Protein AF-A0A497APY2-F1 (afdb_monomer_lite)

Structure (mmCIF, N/CA/C/O backbone):
data_AF-A0A497APY2-F1
#
_entry.id   AF-A0A497APY2-F1
#
loop_
_atom_site.group_PDB
_atom_site.id
_atom_site.type_symbol
_atom_site.label_atom_id
_atom_site.label_alt_id
_atom_site.label_comp_id
_atom_site.label_asym_id
_atom_site.label_entity_id
_atom_site.label_seq_id
_atom_site.pdbx_PDB_ins_code
_atom_site.Cartn_x
_atom_site.Cartn_y
_atom_site.Cartn_z
_atom_site.occupancy
_atom_site.B_iso_or_equiv
_atom_site.auth_seq_id
_atom_site.auth_comp_id
_atom_site.auth_asym_id
_atom_site.auth_atom_id
_atom_site.pdbx_PDB_model_num
ATOM 1 N N . MET A 1 1 ? -39.342 23.271 65.146 1.00 52.94 1 MET A N 1
ATOM 2 C CA . MET A 1 1 ? -39.190 23.640 63.723 1.00 52.94 1 MET A CA 1
ATOM 3 C C . MET A 1 1 ? -37.727 23.468 63.370 1.00 52.94 1 MET A C 1
ATOM 5 O O . MET A 1 1 ? -36.897 24.134 63.965 1.00 52.94 1 MET A O 1
ATOM 9 N N . GLY A 1 2 ? -37.422 22.511 62.504 1.00 51.81 2 GLY A N 1
ATOM 10 C CA . GLY A 1 2 ? -36.064 22.123 62.130 1.00 51.81 2 GLY A CA 1
ATOM 11 C C . GLY A 1 2 ? -36.163 20.853 61.303 1.00 51.81 2 GLY A C 1
ATOM 12 O O . GLY A 1 2 ? -35.899 19.768 61.800 1.00 51.81 2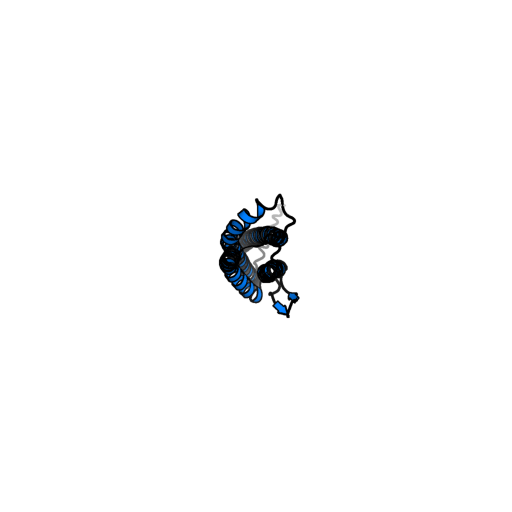 GLY A O 1
ATOM 13 N N . ASN A 1 3 ? -36.726 21.001 60.105 1.00 52.34 3 ASN A N 1
ATOM 14 C CA . ASN A 1 3 ? -36.981 19.919 59.168 1.00 52.34 3 ASN A CA 1
ATOM 15 C C . ASN A 1 3 ? -35.634 19.517 58.549 1.00 52.34 3 ASN A C 1
ATOM 17 O O . ASN A 1 3 ? -35.130 20.220 57.675 1.00 52.34 3 ASN A O 1
ATOM 21 N N . VAL A 1 4 ? -35.018 18.449 59.057 1.00 50.38 4 VAL A N 1
ATOM 22 C CA . VAL A 1 4 ? -33.830 17.843 58.447 1.00 50.38 4 VAL A CA 1
ATOM 23 C C . VAL A 1 4 ? -34.340 16.913 57.355 1.00 50.38 4 VAL A C 1
ATOM 25 O O . VAL A 1 4 ? -34.753 15.789 57.618 1.00 50.38 4 VAL A O 1
ATOM 28 N N . GLY A 1 5 ? -34.405 17.442 56.135 1.00 49.91 5 GLY A N 1
ATOM 29 C CA . GLY A 1 5 ? -34.624 16.645 54.937 1.00 49.91 5 GLY A CA 1
ATOM 30 C C . GLY A 1 5 ? -33.370 15.836 54.642 1.00 49.91 5 GLY A C 1
ATOM 31 O O . GLY A 1 5 ? -32.479 16.314 53.944 1.00 49.91 5 GLY A O 1
ATOM 32 N N . GLU A 1 6 ? -33.294 14.627 55.189 1.00 51.06 6 GLU A N 1
ATOM 33 C CA . GLU A 1 6 ? -32.429 13.583 54.652 1.00 51.06 6 GLU A CA 1
ATOM 34 C C . GLU A 1 6 ? -32.993 13.186 53.285 1.00 51.06 6 GLU A C 1
ATOM 36 O O . GLU A 1 6 ? -34.000 12.488 53.193 1.00 51.06 6 GLU A O 1
ATOM 41 N N . MET A 1 7 ? -32.377 13.684 52.211 1.00 48.44 7 MET A N 1
ATOM 42 C CA . MET A 1 7 ? -32.506 13.054 50.901 1.00 48.44 7 MET A CA 1
ATOM 43 C C . MET A 1 7 ? -31.534 11.873 50.884 1.00 48.44 7 MET A C 1
ATOM 45 O O . MET A 1 7 ? -30.323 12.104 50.947 1.00 48.44 7 MET A O 1
ATOM 49 N N . PRO A 1 8 ? -32.018 10.620 50.838 1.00 49.88 8 PRO A N 1
ATOM 50 C CA . PRO A 1 8 ? -31.146 9.486 50.608 1.00 49.88 8 PRO A CA 1
ATOM 51 C C . PRO A 1 8 ? -30.577 9.652 49.204 1.00 49.88 8 PRO A C 1
ATOM 53 O O . PRO A 1 8 ? -31.327 9.756 48.236 1.00 49.88 8 PRO A O 1
ATOM 56 N N . GLY A 1 9 ? -29.251 9.720 49.109 1.00 48.53 9 GLY A N 1
ATOM 57 C CA . GLY A 1 9 ? -28.567 9.614 47.835 1.00 48.53 9 GLY A CA 1
ATOM 58 C C . GLY A 1 9 ? -28.944 8.282 47.201 1.00 48.53 9 GLY A C 1
ATOM 59 O O . GLY A 1 9 ? -28.546 7.225 47.692 1.00 48.53 9 GLY A O 1
ATOM 60 N N . GLU A 1 10 ? -29.726 8.343 46.128 1.00 44.91 10 GLU A N 1
ATOM 61 C CA . GLU A 1 10 ? -29.851 7.265 45.158 1.00 44.91 10 GLU A CA 1
ATOM 62 C C . GLU A 1 10 ? -28.479 7.103 44.498 1.00 44.91 10 GLU A C 1
ATOM 64 O O . GLU A 1 10 ? -28.188 7.653 43.441 1.00 44.91 10 GLU A O 1
ATOM 69 N N . ILE A 1 11 ? -27.584 6.390 45.181 1.00 54.59 11 ILE A N 1
ATOM 70 C CA . ILE A 1 11 ? -26.457 5.738 44.529 1.00 54.59 11 ILE A CA 1
ATOM 71 C C . ILE A 1 11 ? -27.104 4.617 43.725 1.00 54.59 11 ILE A C 1
ATOM 73 O O . ILE A 1 11 ? -27.438 3.559 44.260 1.00 54.59 11 ILE A O 1
ATOM 77 N N . GLU A 1 12 ? -27.393 4.929 42.467 1.00 55.28 12 GLU A N 1
ATOM 78 C CA . GLU A 1 12 ? -27.936 4.029 41.463 1.00 55.28 12 GLU A CA 1
ATOM 79 C C . GLU A 1 12 ? -26.921 2.898 41.258 1.00 55.28 12 GLU A C 1
ATOM 81 O O . GLU A 1 12 ? -25.928 3.017 40.545 1.00 55.28 12 GLU A O 1
ATOM 86 N N . TRP A 1 13 ? -27.104 1.809 42.003 1.00 64.44 13 TRP A N 1
ATOM 87 C CA . TRP A 1 13 ? -26.294 0.607 41.881 1.00 64.44 13 TRP A CA 1
ATOM 88 C C . TRP A 1 13 ? -26.554 0.022 40.499 1.00 64.44 13 TRP A C 1
ATOM 90 O O . TRP A 1 13 ? -27.620 -0.524 40.220 1.00 64.44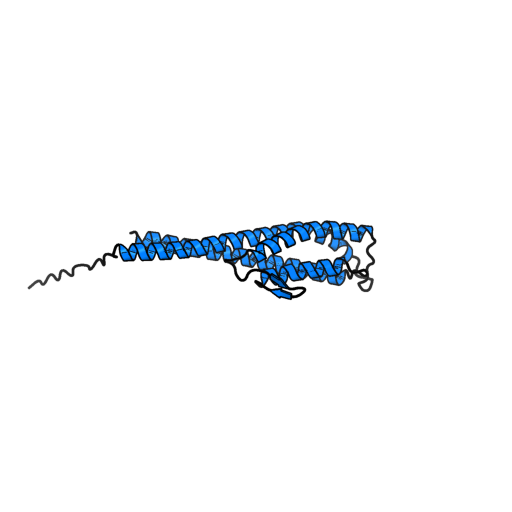 13 TRP A O 1
ATOM 100 N N . MET A 1 14 ? -25.564 0.134 39.623 1.00 64.62 14 MET A N 1
ATOM 101 C CA . MET A 1 14 ? -25.585 -0.550 38.343 1.00 64.62 14 MET A CA 1
ATOM 102 C C . MET A 1 14 ? -25.744 -2.051 38.600 1.00 64.62 14 MET A C 1
ATOM 104 O O . MET A 1 14 ? -24.991 -2.667 39.361 1.00 64.62 14 MET A O 1
ATOM 108 N N . THR A 1 15 ? -26.778 -2.650 38.021 1.00 80.75 15 THR A N 1
ATOM 109 C CA . THR A 1 15 ? -27.050 -4.074 38.208 1.00 80.75 15 THR A CA 1
ATOM 110 C C . THR A 1 15 ? -25.914 -4.904 37.605 1.00 80.75 15 THR A C 1
ATOM 112 O O . THR A 1 15 ? -25.305 -4.528 36.606 1.00 80.75 15 THR A O 1
ATOM 115 N N . ASN A 1 16 ? -25.636 -6.081 38.174 1.00 81.69 16 ASN A N 1
ATOM 116 C CA . ASN A 1 16 ? -24.599 -6.991 37.659 1.00 81.69 16 ASN A CA 1
ATOM 117 C C . ASN A 1 16 ? -24.805 -7.319 36.162 1.00 81.69 16 ASN A C 1
ATOM 119 O O . ASN A 1 16 ? -23.844 -7.504 35.423 1.00 81.69 16 ASN A O 1
ATOM 123 N N . GLU A 1 17 ? -26.057 -7.339 35.693 1.00 84.62 17 GLU A N 1
ATOM 124 C CA . GLU A 1 17 ? -26.366 -7.550 34.276 1.00 84.62 17 GLU A CA 1
ATOM 125 C C . GLU A 1 17 ? -25.988 -6.347 33.398 1.00 84.62 17 GLU A C 1
ATOM 127 O O . GLU A 1 17 ? -25.474 -6.553 32.300 1.00 84.62 17 GLU A O 1
ATOM 132 N N . GLN A 1 18 ? -26.154 -5.112 33.889 1.00 84.19 18 GLN A N 1
ATOM 133 C CA . GLN A 1 18 ? -25.694 -3.898 33.199 1.00 84.19 18 GLN A CA 1
ATOM 134 C C . GLN A 1 18 ? -24.165 -3.871 33.085 1.00 84.19 18 GLN A C 1
ATOM 136 O O . GLN A 1 18 ? -23.657 -3.773 31.972 1.00 84.19 18 GLN A O 1
ATOM 141 N N . MET A 1 19 ? -23.437 -4.118 34.184 1.00 83.50 19 MET A N 1
ATOM 142 C CA . MET A 1 19 ? -21.965 -4.223 34.166 1.00 83.50 19 MET A CA 1
ATOM 143 C C . MET A 1 19 ? -21.467 -5.278 33.168 1.00 83.50 19 MET A C 1
ATOM 145 O O . MET A 1 19 ? -20.513 -5.066 32.422 1.00 83.50 19 MET A O 1
ATOM 149 N N . ARG A 1 20 ? -22.122 -6.445 33.122 1.00 87.19 20 ARG A N 1
ATOM 150 C CA . ARG A 1 20 ? -21.781 -7.500 32.154 1.00 87.19 20 ARG A CA 1
ATOM 151 C C . ARG A 1 20 ? -22.114 -7.112 30.720 1.00 87.19 20 ARG A C 1
ATOM 153 O O . ARG A 1 20 ? -21.480 -7.641 29.808 1.00 87.19 20 ARG A O 1
ATOM 160 N N . GLY A 1 21 ? -23.153 -6.311 30.510 1.00 89.06 21 GLY A N 1
ATOM 161 C CA . GLY A 1 21 ? -23.530 -5.784 29.202 1.00 89.06 21 GLY A CA 1
ATOM 162 C C . GLY A 1 21 ? -22.476 -4.816 28.674 1.00 89.06 21 GLY A C 1
ATOM 163 O O . GLY A 1 21 ? -21.960 -5.024 27.581 1.00 89.06 21 GLY A O 1
ATOM 164 N N . GLU A 1 22 ? -22.086 -3.841 29.489 1.00 87.31 22 GLU A N 1
ATOM 165 C CA . GLU A 1 22 ? -21.057 -2.847 29.158 1.00 87.31 22 GLU A CA 1
ATOM 166 C C . GLU A 1 22 ? -19.693 -3.489 28.911 1.00 87.31 22 GLU A C 1
ATOM 168 O O . GLU A 1 22 ? -19.040 -3.198 27.913 1.00 87.31 22 GLU A O 1
ATOM 173 N N . LEU A 1 23 ? -19.284 -4.449 29.747 1.00 89.88 23 LEU A N 1
ATOM 174 C CA . LEU A 1 23 ? -18.026 -5.163 29.529 1.00 89.88 23 LEU A CA 1
ATOM 175 C C . LEU A 1 23 ? -18.018 -5.921 28.191 1.00 89.88 23 LEU A C 1
ATOM 177 O O . LEU A 1 23 ? -16.992 -5.969 27.515 1.00 89.88 23 LEU A O 1
ATOM 181 N N . ARG A 1 24 ? -19.155 -6.514 27.800 1.00 93.62 24 ARG A N 1
ATOM 182 C CA . ARG A 1 24 ? -19.303 -7.191 26.501 1.00 93.62 24 ARG A CA 1
ATOM 183 C C . ARG A 1 24 ? -19.225 -6.202 25.340 1.00 93.62 24 ARG A C 1
ATOM 185 O O . ARG A 1 24 ? -18.598 -6.521 24.335 1.00 93.62 24 ARG A O 1
ATOM 192 N N . GLU A 1 25 ? -19.840 -5.032 25.484 1.00 93.81 25 GLU A N 1
ATOM 193 C CA . GLU A 1 25 ? -19.776 -3.956 24.492 1.00 93.81 25 GLU A CA 1
ATOM 194 C C . GLU A 1 25 ? -18.333 -3.477 24.301 1.00 93.81 25 GLU A C 1
ATOM 196 O O . GLU A 1 25 ? -17.810 -3.531 23.189 1.00 93.81 25 GLU A O 1
ATOM 201 N N . VAL A 1 26 ? -17.643 -3.124 25.390 1.00 93.31 26 VAL A N 1
ATOM 202 C CA . VAL A 1 26 ? -16.255 -2.655 25.316 1.00 93.31 26 VAL A CA 1
ATOM 203 C C . VAL A 1 26 ? -15.324 -3.737 24.770 1.00 93.31 26 VAL A C 1
ATOM 205 O O . VAL A 1 26 ? -14.440 -3.436 23.972 1.00 93.31 26 VAL A O 1
ATOM 208 N N . ALA A 1 27 ? -15.519 -5.005 25.144 1.00 93.94 27 ALA A N 1
ATOM 209 C CA . ALA A 1 27 ? -14.732 -6.104 24.589 1.00 93.94 27 ALA A CA 1
ATOM 210 C C . ALA A 1 27 ? -14.909 -6.237 23.066 1.00 93.94 27 ALA A C 1
ATOM 212 O O . ALA A 1 27 ? -13.930 -6.470 22.361 1.00 93.94 27 ALA A O 1
ATOM 213 N N . ALA A 1 28 ? -16.130 -6.056 22.554 1.00 95.88 28 ALA A N 1
ATOM 214 C CA . ALA A 1 28 ? -16.394 -6.081 21.118 1.00 95.88 28 ALA A CA 1
ATOM 215 C C . ALA A 1 28 ? -15.766 -4.877 20.394 1.00 95.88 28 ALA A C 1
ATOM 217 O O . ALA A 1 28 ? -15.176 -5.047 19.327 1.00 95.88 28 ALA A O 1
ATOM 218 N N . GLU A 1 29 ? -15.839 -3.675 20.975 1.00 96.19 29 GLU A N 1
ATOM 219 C CA . GLU A 1 29 ? -15.165 -2.488 20.430 1.00 96.19 29 GLU A CA 1
ATOM 220 C C . GLU A 1 29 ? -13.640 -2.673 20.382 1.00 96.19 29 GLU A C 1
ATOM 222 O O . GLU A 1 29 ? -13.004 -2.334 19.382 1.00 96.19 29 GLU A O 1
ATOM 227 N N . LEU A 1 30 ? -13.052 -3.259 21.432 1.00 95.81 30 LEU A N 1
ATOM 228 C CA . LEU A 1 30 ? -11.620 -3.554 21.493 1.00 95.81 30 LEU A CA 1
ATOM 229 C C . LEU A 1 30 ? -11.183 -4.564 20.429 1.00 95.81 30 LEU A C 1
ATOM 231 O O . LEU A 1 30 ? -10.134 -4.362 19.824 1.00 95.81 30 LEU A O 1
ATOM 235 N N . ASP A 1 31 ? -11.963 -5.616 20.182 1.00 96.88 31 ASP A N 1
ATOM 236 C CA . ASP A 1 31 ? -11.653 -6.626 19.160 1.00 96.88 31 ASP A CA 1
ATOM 237 C C . ASP A 1 31 ? -11.608 -6.008 17.752 1.00 96.88 31 ASP A C 1
ATOM 239 O O . ASP A 1 31 ? -10.637 -6.176 17.009 1.00 96.88 31 ASP A O 1
ATOM 243 N N . VAL A 1 32 ? -12.607 -5.182 17.418 1.00 96.81 32 VAL A N 1
ATOM 244 C CA . VAL A 1 32 ? -12.641 -4.442 16.147 1.00 96.81 32 VAL A CA 1
ATOM 245 C C . VAL A 1 32 ? -11.437 -3.509 16.024 1.00 96.81 32 VAL A C 1
ATOM 247 O O . VAL A 1 32 ? -10.782 -3.472 14.979 1.00 96.81 32 VAL A O 1
ATOM 250 N N . LEU A 1 33 ? -11.125 -2.767 17.088 1.00 97.50 33 LEU A N 1
ATOM 251 C CA . LEU A 1 33 ? -10.021 -1.816 17.102 1.00 97.50 33 LEU A CA 1
ATOM 252 C C . LEU A 1 33 ? -8.664 -2.512 16.945 1.00 97.50 33 LEU A C 1
ATOM 254 O O . LEU A 1 33 ? -7.818 -2.045 16.183 1.00 97.50 33 LEU A O 1
ATOM 258 N N . GLN A 1 34 ? -8.466 -3.649 17.612 1.00 97.75 34 GLN A N 1
ATOM 259 C CA . GLN A 1 34 ? -7.263 -4.470 17.478 1.00 97.75 34 GLN A CA 1
ATOM 260 C C . GLN A 1 34 ? -7.092 -4.984 16.047 1.00 97.75 34 GLN A C 1
ATOM 262 O O . GLN A 1 34 ? -5.997 -4.869 15.495 1.00 97.75 34 GLN A O 1
ATOM 267 N N . GLY A 1 35 ? -8.167 -5.478 15.424 1.00 98.00 35 GLY A N 1
ATOM 268 C CA . GLY A 1 35 ? -8.146 -5.898 14.022 1.00 98.00 35 GLY A CA 1
ATOM 269 C C . GLY A 1 35 ? -7.759 -4.758 13.077 1.00 98.00 35 GLY A C 1
ATOM 270 O O . GLY A 1 35 ? -6.891 -4.919 12.220 1.00 98.00 35 GLY A O 1
ATOM 271 N N . GLN A 1 36 ? -8.330 -3.566 13.279 1.00 98.19 36 GLN A N 1
ATOM 272 C CA . GLN A 1 36 ? -7.971 -2.376 12.504 1.00 98.19 36 GLN A CA 1
ATOM 273 C C . GLN A 1 36 ? -6.511 -1.964 12.705 1.00 98.19 36 GLN A C 1
ATOM 275 O O . GLN A 1 36 ? -5.829 -1.653 11.731 1.00 98.19 36 GLN A O 1
ATOM 280 N N . MET A 1 37 ? -6.021 -1.946 13.946 1.00 98.31 37 MET A N 1
ATOM 281 C CA . MET A 1 37 ? -4.632 -1.589 14.247 1.00 98.31 37 MET A CA 1
ATOM 282 C C . MET A 1 37 ? -3.644 -2.562 13.606 1.00 98.31 37 MET A C 1
ATOM 284 O O . MET A 1 37 ? -2.642 -2.118 13.046 1.00 98.31 37 MET A O 1
ATOM 288 N N . ALA A 1 38 ? -3.930 -3.864 13.666 1.00 98.50 38 ALA A N 1
ATOM 289 C CA . ALA A 1 38 ? -3.092 -4.888 13.058 1.00 98.50 38 ALA A CA 1
ATOM 290 C C . ALA A 1 38 ? -2.977 -4.676 11.541 1.00 98.50 38 ALA A C 1
ATOM 292 O O . ALA A 1 38 ? -1.871 -4.518 11.028 1.00 98.50 38 ALA A O 1
ATOM 293 N N . GLU A 1 39 ? -4.107 -4.565 10.842 1.00 98.69 39 GLU A N 1
ATOM 294 C CA . GLU A 1 39 ? -4.115 -4.382 9.388 1.00 98.69 39 GLU A CA 1
ATOM 295 C C . GLU A 1 39 ? -3.521 -3.030 8.953 1.00 98.69 39 GLU A C 1
ATOM 297 O O . GLU A 1 39 ? -2.770 -2.978 7.980 1.00 98.69 39 GLU A O 1
ATOM 302 N N . TRP A 1 40 ? -3.787 -1.923 9.663 1.00 98.62 40 TRP A N 1
ATOM 303 C CA . TRP A 1 40 ? -3.150 -0.635 9.339 1.00 98.62 40 TRP A CA 1
ATOM 304 C C . TRP A 1 40 ? -1.632 -0.667 9.551 1.00 98.62 40 TRP A C 1
ATOM 306 O O . TRP A 1 40 ? -0.897 -0.082 8.754 1.00 98.62 40 TRP A O 1
ATOM 316 N N . SER A 1 41 ? -1.154 -1.346 10.598 1.00 98.69 41 SER A N 1
ATOM 317 C CA . SER A 1 41 ? 0.281 -1.523 10.839 1.00 98.69 41 SER A CA 1
ATOM 318 C C . SER A 1 41 ? 0.933 -2.359 9.742 1.00 98.69 41 SER A C 1
ATOM 320 O O . SER A 1 41 ? 2.043 -2.049 9.308 1.00 98.69 41 SER A O 1
ATOM 322 N N . GLU A 1 42 ? 0.262 -3.416 9.296 1.00 98.62 42 GLU A N 1
ATOM 323 C CA . GLU A 1 42 ? 0.768 -4.301 8.254 1.00 98.62 42 GLU A CA 1
ATOM 324 C C . GLU A 1 42 ? 0.799 -3.595 6.889 1.00 98.62 42 GLU A C 1
ATOM 326 O O . GLU A 1 42 ? 1.821 -3.619 6.203 1.00 98.62 42 GLU A O 1
ATOM 331 N N . LEU A 1 43 ? -0.249 -2.832 6.554 1.00 98.69 43 LEU A N 1
ATOM 332 C CA . LEU A 1 43 ? -0.257 -1.961 5.378 1.00 98.69 43 LEU A CA 1
ATOM 333 C C . LEU A 1 43 ? 0.896 -0.947 5.408 1.00 98.69 43 LEU A C 1
ATOM 335 O O . LEU A 1 43 ? 1.593 -0.780 4.407 1.00 98.69 43 LEU A O 1
ATOM 339 N N . HIS A 1 44 ? 1.113 -0.271 6.544 1.00 98.62 44 HIS A N 1
ATOM 340 C CA . HIS A 1 44 ? 2.236 0.657 6.693 1.00 98.62 44 HIS A CA 1
ATOM 341 C C . HIS A 1 44 ? 3.567 -0.053 6.410 1.00 98.62 44 HIS A C 1
ATOM 343 O O . HIS A 1 44 ? 4.399 0.454 5.656 1.00 98.62 44 HIS A O 1
ATOM 349 N N . HIS A 1 45 ? 3.765 -1.235 6.995 1.00 98.62 45 HIS A N 1
ATOM 350 C CA . HIS A 1 45 ? 4.971 -2.028 6.790 1.00 98.62 45 HIS A CA 1
ATOM 351 C C . HIS A 1 45 ? 5.190 -2.371 5.309 1.00 98.62 45 HIS A C 1
ATOM 353 O O . HIS A 1 45 ? 6.252 -2.050 4.775 1.00 98.62 45 HIS A O 1
ATOM 359 N N . PHE A 1 46 ? 4.186 -2.916 4.616 1.00 98.62 46 PHE A N 1
ATOM 360 C CA . PHE A 1 46 ? 4.304 -3.267 3.197 1.00 98.62 46 PHE A CA 1
ATOM 361 C C . PHE A 1 46 ? 4.574 -2.060 2.293 1.00 98.62 46 PHE A C 1
ATOM 363 O O . PHE A 1 46 ? 5.413 -2.139 1.392 1.00 98.62 46 PHE A O 1
ATOM 370 N N . LEU A 1 47 ? 3.903 -0.928 2.528 1.00 98.50 47 LEU A N 1
ATOM 371 C CA . LEU A 1 47 ? 4.152 0.300 1.767 1.00 98.50 47 LEU A CA 1
ATOM 372 C C . LEU A 1 47 ? 5.576 0.818 1.991 1.00 98.50 47 LEU A C 1
ATOM 374 O O . LEU A 1 47 ? 6.231 1.250 1.042 1.00 98.50 47 LEU A O 1
ATOM 378 N N . HIS A 1 48 ? 6.072 0.749 3.228 1.00 98.44 48 HIS A N 1
ATOM 379 C CA . HIS A 1 48 ? 7.435 1.151 3.547 1.00 98.44 48 HIS A CA 1
ATOM 380 C C . HIS A 1 48 ? 8.469 0.241 2.872 1.00 98.44 48 HIS A C 1
ATOM 382 O O . HIS A 1 48 ? 9.385 0.746 2.226 1.00 98.44 48 HIS A O 1
ATOM 388 N N . GLU A 1 49 ? 8.309 -1.084 2.953 1.00 98.25 49 GLU A N 1
ATOM 389 C CA . GLU A 1 49 ? 9.202 -2.027 2.267 1.00 98.25 49 GLU A CA 1
ATOM 390 C C . GLU A 1 49 ? 9.196 -1.828 0.748 1.00 98.25 49 GLU A C 1
ATOM 392 O O . GLU A 1 49 ? 10.254 -1.853 0.115 1.00 98.25 49 GLU A O 1
ATOM 397 N N . SER A 1 50 ? 8.016 -1.588 0.169 1.00 97.94 50 SER A N 1
ATOM 398 C CA . SER A 1 50 ? 7.860 -1.328 -1.264 1.00 97.94 50 SER A CA 1
ATOM 399 C C . SER A 1 50 ? 8.613 -0.068 -1.682 1.00 97.94 50 SER A C 1
ATOM 401 O O . SER A 1 50 ? 9.345 -0.108 -2.668 1.00 97.94 50 SER A O 1
ATOM 403 N N . LEU A 1 51 ? 8.510 1.019 -0.908 1.00 97.88 51 LEU A N 1
ATOM 404 C CA . LEU A 1 51 ? 9.264 2.252 -1.149 1.00 97.88 51 LEU A CA 1
ATOM 405 C C . LEU A 1 51 ? 10.772 2.049 -1.002 1.00 97.88 51 LEU A C 1
ATOM 407 O O . LEU A 1 51 ? 11.526 2.494 -1.862 1.00 97.88 51 LEU A O 1
ATOM 411 N N . VAL A 1 52 ? 11.226 1.349 0.042 1.00 97.81 52 VAL A N 1
ATOM 412 C CA . VAL A 1 52 ? 12.654 1.044 0.231 1.00 97.81 52 VAL A CA 1
ATOM 413 C C . VAL A 1 52 ? 13.196 0.270 -0.970 1.00 97.81 52 VAL A C 1
ATOM 415 O O . VAL A 1 52 ? 14.220 0.661 -1.531 1.00 97.81 52 VAL A O 1
ATOM 418 N N . ALA A 1 53 ? 12.498 -0.775 -1.417 1.00 96.62 53 ALA A N 1
ATOM 419 C CA . ALA A 1 53 ? 12.879 -1.521 -2.615 1.00 96.62 53 ALA A CA 1
ATOM 420 C C . ALA A 1 53 ? 12.837 -0.643 -3.879 1.00 96.62 53 ALA A C 1
ATOM 422 O O . ALA A 1 53 ? 13.732 -0.723 -4.722 1.00 96.62 53 ALA A O 1
ATOM 423 N N . PHE A 1 54 ? 11.840 0.237 -3.985 1.00 97.69 54 PHE A N 1
ATOM 424 C CA . PHE A 1 54 ? 11.684 1.159 -5.106 1.00 97.69 54 PHE A CA 1
ATOM 425 C C . PHE A 1 54 ? 12.827 2.174 -5.212 1.00 97.69 54 PHE A C 1
ATOM 427 O O . PHE A 1 54 ? 13.212 2.532 -6.322 1.00 97.69 54 PHE A O 1
ATOM 434 N N . THR A 1 55 ? 13.438 2.590 -4.095 1.00 97.19 55 THR A N 1
ATOM 435 C CA . THR A 1 55 ? 14.562 3.545 -4.131 1.00 97.19 55 THR A CA 1
ATOM 436 C C . THR A 1 55 ? 15.740 3.057 -4.978 1.00 97.19 55 THR A C 1
ATOM 438 O O . THR A 1 55 ? 16.391 3.866 -5.635 1.00 97.19 55 THR A O 1
ATOM 441 N N . VAL A 1 56 ? 15.989 1.742 -5.022 1.00 95.38 56 VAL A N 1
ATOM 442 C CA . VAL A 1 56 ? 17.056 1.145 -5.842 1.00 95.38 56 VAL A CA 1
ATOM 443 C C . VAL A 1 56 ? 16.738 1.306 -7.328 1.00 95.38 56 VAL A C 1
ATOM 445 O O . VAL A 1 56 ? 17.573 1.785 -8.096 1.00 95.38 56 VAL A O 1
ATOM 448 N N . PHE A 1 57 ? 15.504 0.979 -7.716 1.00 95.56 57 PHE A N 1
ATOM 449 C CA . PHE A 1 57 ? 15.013 1.169 -9.078 1.00 95.56 57 PHE A CA 1
ATOM 450 C C . PHE A 1 57 ? 15.048 2.648 -9.486 1.00 95.56 57 PHE A C 1
ATOM 452 O O . PHE A 1 57 ? 15.575 2.985 -10.546 1.00 95.56 57 PHE A O 1
ATOM 459 N N . GLN A 1 58 ? 14.556 3.542 -8.626 1.00 95.44 58 GLN A N 1
ATOM 460 C CA . GLN A 1 58 ? 14.537 4.978 -8.891 1.00 95.44 58 GLN A CA 1
ATOM 461 C C . GLN A 1 58 ? 15.952 5.548 -9.042 1.00 95.44 58 GLN A C 1
ATOM 463 O O . GLN A 1 58 ? 16.201 6.314 -9.968 1.00 95.44 58 GLN A O 1
ATOM 468 N N . ALA A 1 59 ? 16.898 5.137 -8.193 1.00 95.12 59 ALA A N 1
ATOM 469 C CA . ALA A 1 59 ? 18.292 5.559 -8.297 1.00 95.12 59 ALA A CA 1
ATOM 470 C C . ALA A 1 59 ? 18.935 5.134 -9.626 1.00 95.12 59 ALA A C 1
ATOM 472 O O . ALA A 1 59 ? 19.747 5.879 -10.172 1.00 95.12 59 ALA A O 1
ATOM 473 N N . ARG A 1 60 ? 18.556 3.969 -10.173 1.00 93.25 60 ARG A N 1
ATOM 474 C CA . ARG A 1 60 ? 18.982 3.556 -11.517 1.00 93.25 60 ARG A CA 1
ATOM 475 C C . ARG A 1 60 ? 18.280 4.341 -12.616 1.00 93.25 60 ARG A C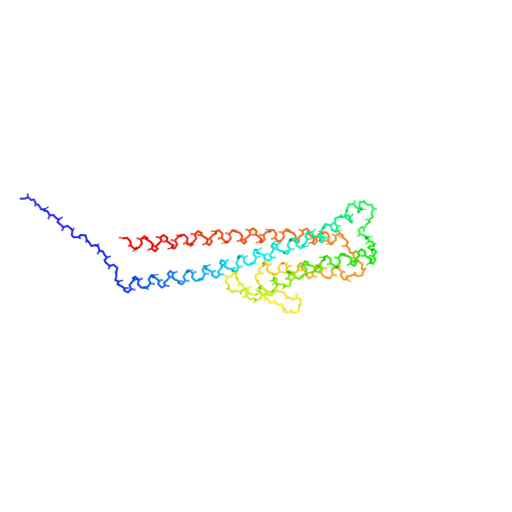 1
ATOM 477 O O . ARG A 1 60 ? 18.878 4.553 -13.664 1.00 93.25 60 ARG A O 1
ATOM 484 N N . LEU A 1 61 ? 17.036 4.751 -12.398 1.00 91.88 61 LEU A N 1
ATOM 485 C CA . LEU A 1 61 ? 16.277 5.512 -13.379 1.00 91.88 61 LEU A CA 1
ATOM 486 C C . LEU A 1 61 ? 16.835 6.941 -13.540 1.00 91.88 61 LEU A C 1
ATOM 488 O O . LEU A 1 61 ? 16.977 7.407 -14.666 1.00 91.88 61 LEU A O 1
ATOM 492 N N . THR A 1 62 ? 17.219 7.609 -12.445 1.00 91.00 62 THR A N 1
ATOM 493 C CA . THR A 1 62 ? 17.634 9.030 -12.411 1.00 91.00 62 THR A CA 1
ATOM 494 C C . THR A 1 62 ? 18.661 9.458 -13.474 1.00 91.00 62 THR A C 1
ATOM 496 O O . THR A 1 62 ? 18.396 10.456 -14.150 1.00 91.00 62 THR A O 1
ATOM 499 N N . PRO A 1 63 ? 19.786 8.746 -13.704 1.00 88.81 63 PRO A N 1
ATOM 500 C CA . PRO A 1 63 ? 20.789 9.155 -14.691 1.00 88.81 63 PRO A CA 1
ATOM 501 C C . PRO A 1 63 ? 20.224 9.321 -16.105 1.00 88.81 63 PRO A C 1
ATOM 503 O O . PRO A 1 63 ? 20.686 10.179 -16.858 1.00 88.81 63 PRO A O 1
ATOM 506 N N . PHE A 1 64 ? 19.193 8.550 -16.461 1.00 85.06 64 PHE A N 1
ATOM 507 C CA . PHE A 1 64 ? 18.566 8.645 -17.776 1.00 85.06 64 PHE A CA 1
ATOM 508 C C . PHE A 1 64 ? 17.706 9.907 -17.942 1.00 85.06 64 PHE A C 1
ATOM 510 O O . PHE A 1 64 ? 17.411 10.299 -19.065 1.00 85.06 64 PHE A O 1
ATOM 517 N N . GLY A 1 65 ? 17.302 10.558 -16.848 1.00 77.12 65 GLY A N 1
ATOM 518 C CA . GLY A 1 65 ? 16.474 11.767 -16.860 1.00 77.12 65 GLY A CA 1
ATOM 519 C C . GLY A 1 65 ? 17.293 13.038 -17.055 1.00 77.12 65 GLY A C 1
ATOM 520 O O . GLY A 1 65 ? 16.873 13.940 -17.776 1.00 77.12 65 GLY A O 1
ATOM 521 N N . GLU A 1 66 ? 18.494 13.084 -16.479 1.00 75.56 66 GLU A N 1
ATOM 522 C CA . GLU A 1 66 ? 19.397 14.243 -16.545 1.00 75.56 66 GLU A CA 1
ATOM 523 C C . GLU A 1 66 ? 19.945 14.493 -17.961 1.00 75.56 66 GLU A C 1
ATOM 525 O O . GLU A 1 66 ? 20.260 15.625 -18.320 1.00 75.56 66 GLU A O 1
ATOM 530 N N . HIS A 1 67 ? 19.997 13.452 -18.797 1.00 64.31 67 HIS A N 1
ATOM 531 C CA . HIS A 1 67 ? 20.513 13.514 -20.168 1.00 64.31 67 HIS A CA 1
ATOM 532 C C . HIS A 1 67 ? 19.429 13.829 -21.222 1.00 64.31 67 HIS A C 1
ATOM 534 O O . HIS A 1 67 ? 19.744 13.994 -22.400 1.00 64.31 67 HIS A O 1
ATOM 540 N N . ASN A 1 68 ? 18.154 13.954 -20.827 1.00 55.78 68 ASN A N 1
ATOM 541 C CA . ASN A 1 68 ? 17.014 14.115 -21.746 1.00 55.78 68 ASN A CA 1
ATOM 542 C C . ASN A 1 68 ? 16.751 15.560 -22.213 1.00 55.78 68 ASN A C 1
ATOM 544 O O . ASN A 1 68 ? 15.755 15.814 -22.888 1.00 55.78 68 ASN A O 1
ATOM 548 N N . GLY A 1 69 ? 17.632 16.515 -21.900 1.00 56.88 69 GLY A N 1
ATOM 549 C CA . GLY A 1 69 ? 17.463 17.918 -22.297 1.00 56.88 69 GLY A CA 1
ATOM 550 C C . GLY A 1 69 ? 17.517 18.185 -23.810 1.00 56.88 69 GLY A C 1
ATOM 551 O O . GLY A 1 69 ? 17.075 19.247 -24.241 1.00 56.88 69 GLY A O 1
ATOM 552 N N . GLU A 1 70 ? 18.029 17.253 -24.627 1.00 58.25 70 GLU A N 1
ATOM 553 C CA . GLU A 1 70 ? 18.363 17.534 -26.038 1.00 58.25 70 GLU A CA 1
ATOM 554 C C . GLU A 1 70 ? 17.673 16.636 -27.085 1.00 58.25 70 GLU A C 1
ATOM 556 O O . GLU A 1 70 ? 17.683 16.965 -28.275 1.00 58.25 70 GLU A O 1
ATOM 561 N N . HIS A 1 71 ? 17.021 15.534 -26.700 1.00 55.72 71 HIS A N 1
ATOM 562 C CA . HIS A 1 71 ? 16.372 14.607 -27.640 1.00 55.72 71 HIS A CA 1
ATOM 563 C C . HIS A 1 71 ? 14.943 14.269 -27.196 1.00 55.72 71 HIS A C 1
ATOM 565 O O . HIS A 1 71 ? 14.706 14.049 -26.018 1.00 55.72 71 HIS A O 1
ATOM 571 N N . ASN A 1 72 ? 13.997 14.241 -28.147 1.00 58.00 72 ASN A N 1
ATOM 572 C CA . ASN A 1 72 ? 12.532 14.112 -27.989 1.00 58.00 72 ASN A CA 1
ATOM 573 C C . ASN A 1 72 ? 12.038 12.827 -27.259 1.00 58.00 72 ASN A C 1
ATOM 575 O O . ASN A 1 72 ? 11.243 12.067 -27.812 1.00 58.00 72 ASN A O 1
ATOM 579 N N . GLY A 1 73 ? 12.491 12.547 -26.036 1.00 57.31 73 GLY A N 1
ATOM 580 C CA . GLY A 1 73 ? 11.937 11.540 -25.120 1.00 57.31 73 GLY A CA 1
ATOM 581 C C . GLY A 1 73 ? 12.124 10.065 -25.502 1.00 57.31 73 GLY A C 1
ATOM 582 O O . GLY A 1 73 ? 11.790 9.192 -24.707 1.00 57.31 73 GLY A O 1
ATOM 583 N N . ARG A 1 74 ? 12.670 9.756 -26.686 1.00 62.97 74 ARG A N 1
ATOM 584 C CA . ARG A 1 74 ? 13.001 8.386 -27.110 1.00 62.97 74 ARG A CA 1
ATOM 585 C C . ARG A 1 74 ? 14.480 8.113 -26.883 1.00 62.97 74 ARG A C 1
ATOM 587 O O . ARG A 1 74 ? 15.299 8.311 -27.778 1.00 62.97 74 ARG A O 1
ATOM 594 N N . TYR A 1 75 ? 14.809 7.680 -25.676 1.00 67.50 75 TYR A N 1
ATOM 595 C CA . TYR A 1 75 ? 16.119 7.121 -25.376 1.00 67.50 75 TYR A CA 1
ATOM 596 C C . TYR A 1 75 ? 16.066 5.616 -25.629 1.00 67.50 75 TYR A C 1
ATOM 598 O O . TYR A 1 75 ? 15.219 4.920 -25.071 1.00 67.50 75 TYR A O 1
ATOM 606 N N . ASN A 1 76 ? 16.960 5.108 -26.469 1.00 73.81 76 ASN A N 1
ATOM 607 C CA . ASN A 1 76 ? 17.109 3.668 -26.626 1.00 73.81 76 ASN A CA 1
ATOM 608 C C . ASN A 1 76 ? 18.059 3.181 -25.536 1.00 73.81 76 ASN A C 1
ATOM 610 O O . ASN A 1 76 ? 19.271 3.292 -25.701 1.00 73.81 76 ASN A O 1
ATOM 614 N N . LEU A 1 77 ? 17.502 2.663 -24.438 1.00 83.12 77 LEU A N 1
ATOM 615 C CA . LEU A 1 77 ? 18.289 1.873 -23.494 1.00 83.12 77 LEU A CA 1
ATOM 616 C C . LEU A 1 77 ? 18.910 0.699 -24.241 1.00 83.12 77 LEU A C 1
ATOM 618 O O . LEU A 1 77 ? 18.225 0.018 -25.018 1.00 83.12 77 LEU A O 1
ATOM 622 N N . ASP A 1 78 ? 20.185 0.428 -23.987 1.00 87.56 78 ASP A N 1
ATOM 623 C CA . ASP A 1 78 ? 20.750 -0.820 -24.466 1.00 87.56 78 ASP A CA 1
ATOM 624 C C . ASP A 1 78 ? 20.111 -2.021 -23.734 1.00 87.56 78 ASP A C 1
ATOM 626 O O . ASP A 1 78 ? 19.430 -1.902 -22.706 1.00 87.56 78 ASP A O 1
ATOM 630 N N . ALA A 1 79 ? 20.282 -3.219 -24.296 1.00 87.88 79 ALA A N 1
ATOM 631 C CA . ALA A 1 79 ? 19.676 -4.423 -23.733 1.00 87.88 79 ALA A CA 1
ATOM 632 C C . ALA A 1 79 ? 20.167 -4.728 -22.302 1.00 87.88 79 ALA A C 1
ATOM 634 O O . ALA A 1 79 ? 19.423 -5.310 -21.512 1.00 87.88 79 ALA A O 1
ATOM 635 N N . GLY A 1 80 ? 21.400 -4.343 -21.964 1.00 90.75 80 GLY A N 1
ATOM 636 C CA . GLY A 1 80 ? 21.983 -4.515 -20.637 1.00 90.75 80 GLY A CA 1
ATOM 637 C C . GLY A 1 80 ? 21.382 -3.550 -19.618 1.00 90.75 80 GLY A C 1
ATOM 638 O O . GLY A 1 80 ? 20.961 -3.983 -18.546 1.00 90.75 80 GLY A O 1
ATOM 639 N N . GLU A 1 81 ? 21.268 -2.269 -19.961 1.00 90.56 81 GLU A N 1
ATOM 640 C CA . GLU A 1 81 ? 20.623 -1.236 -19.144 1.00 90.56 81 GLU A CA 1
ATOM 641 C C . GLU A 1 81 ? 19.173 -1.594 -18.834 1.00 90.56 81 GLU A C 1
ATOM 643 O O . GLU A 1 81 ? 18.762 -1.590 -17.670 1.00 90.56 81 GLU A O 1
ATOM 648 N N . ARG A 1 82 ? 18.419 -2.007 -19.860 1.00 89.62 82 ARG A N 1
ATOM 649 C CA . ARG A 1 82 ? 17.042 -2.479 -19.696 1.00 89.62 82 ARG A CA 1
ATOM 650 C C . ARG A 1 82 ? 16.965 -3.695 -18.774 1.00 89.62 82 ARG A C 1
ATOM 652 O O . ARG A 1 82 ? 16.092 -3.759 -17.910 1.00 89.62 82 ARG A O 1
ATOM 659 N N . GLN A 1 83 ? 17.875 -4.657 -18.927 1.00 91.50 83 GLN A N 1
ATOM 660 C CA . GLN A 1 83 ? 17.903 -5.854 -18.088 1.00 91.50 83 GLN A CA 1
ATOM 661 C C . GLN A 1 83 ? 18.215 -5.529 -16.620 1.00 91.50 83 GLN A C 1
ATOM 663 O O . GLN A 1 83 ? 17.616 -6.132 -15.730 1.00 91.50 83 GLN A O 1
ATOM 668 N N . MET A 1 84 ? 19.115 -4.580 -16.354 1.00 92.31 84 MET A N 1
ATOM 669 C CA . MET A 1 84 ? 19.399 -4.116 -14.992 1.00 92.31 84 MET A CA 1
ATOM 670 C C . MET A 1 84 ? 18.198 -3.391 -14.378 1.00 92.31 84 MET A C 1
ATOM 672 O O . MET A 1 84 ? 17.848 -3.645 -13.230 1.00 92.31 84 MET A O 1
ATOM 676 N N . LEU A 1 85 ? 17.528 -2.532 -15.150 1.00 92.69 85 LEU A N 1
ATOM 677 C CA . LEU A 1 85 ? 16.327 -1.825 -14.704 1.00 92.69 85 LEU A CA 1
ATOM 678 C C . LEU A 1 85 ? 15.195 -2.801 -14.345 1.00 92.69 85 LEU A C 1
ATOM 680 O O . LEU A 1 85 ? 14.566 -2.668 -13.298 1.00 92.69 85 LEU A O 1
ATOM 684 N N . LEU A 1 86 ? 14.998 -3.840 -15.162 1.00 93.50 86 LEU A N 1
ATOM 685 C CA . LEU A 1 86 ? 14.061 -4.929 -14.875 1.00 93.50 86 LEU A CA 1
ATOM 686 C C . LEU A 1 86 ? 14.435 -5.720 -13.614 1.00 93.50 86 LEU A C 1
ATOM 688 O O . LEU A 1 86 ? 13.550 -6.141 -12.873 1.00 93.50 86 LEU A O 1
ATOM 692 N N . GLN A 1 87 ? 15.725 -5.965 -13.368 1.00 93.81 87 GLN A N 1
ATOM 693 C CA . GLN A 1 87 ? 16.176 -6.669 -12.163 1.00 93.81 87 GLN A CA 1
ATOM 694 C C . GLN A 1 87 ? 15.882 -5.870 -10.894 1.00 93.81 87 GLN A C 1
ATOM 696 O O . GLN A 1 87 ? 15.369 -6.443 -9.934 1.00 93.81 87 GLN A O 1
ATOM 701 N N . ASP A 1 88 ? 16.140 -4.565 -10.911 1.00 94.25 88 ASP A N 1
ATOM 702 C CA . ASP A 1 88 ? 15.853 -3.704 -9.765 1.00 94.25 88 ASP A CA 1
ATOM 703 C C . ASP A 1 88 ? 14.340 -3.541 -9.557 1.00 94.25 88 ASP A C 1
ATOM 705 O O . ASP A 1 88 ? 13.868 -3.591 -8.421 1.00 94.25 88 ASP A O 1
ATOM 709 N N . TRP A 1 89 ? 13.555 -3.459 -10.641 1.00 96.44 89 TRP A N 1
ATOM 710 C CA . TRP A 1 89 ? 12.091 -3.454 -10.559 1.00 96.44 89 TRP A CA 1
ATOM 711 C C . TRP A 1 89 ? 11.544 -4.719 -9.893 1.00 96.44 89 TRP A C 1
ATOM 713 O O . TRP A 1 89 ? 10.670 -4.623 -9.039 1.00 96.44 89 TRP A O 1
ATOM 723 N N . ARG A 1 90 ? 12.084 -5.905 -10.214 1.00 96.75 90 ARG A N 1
ATOM 724 C CA . ARG A 1 90 ? 11.624 -7.186 -9.635 1.00 96.75 90 ARG A CA 1
ATOM 725 C C . ARG A 1 90 ? 11.689 -7.221 -8.108 1.00 96.75 90 ARG A C 1
ATOM 727 O O . ARG A 1 90 ? 10.870 -7.893 -7.484 1.00 96.75 90 ARG A O 1
ATOM 734 N N . LEU A 1 91 ? 12.639 -6.510 -7.497 1.00 93.88 91 LEU A N 1
ATOM 735 C CA . LEU A 1 91 ? 12.704 -6.398 -6.038 1.00 93.88 91 LEU A CA 1
ATOM 736 C C . LEU A 1 91 ? 11.477 -5.661 -5.495 1.00 93.88 91 LEU A C 1
ATOM 738 O O . LEU A 1 91 ? 10.841 -6.153 -4.566 1.00 93.88 91 LEU A O 1
ATOM 742 N N . CYS A 1 92 ? 11.120 -4.527 -6.102 1.00 96.88 92 CYS A N 1
ATOM 743 C CA . CYS A 1 92 ? 9.917 -3.772 -5.757 1.00 96.88 92 CYS A CA 1
ATOM 744 C C . CYS A 1 92 ? 8.643 -4.571 -6.071 1.00 96.88 92 CYS A C 1
ATOM 746 O O . CYS A 1 92 ? 7.781 -4.707 -5.206 1.00 96.88 92 CYS A O 1
ATOM 748 N N . GLN A 1 93 ? 8.580 -5.195 -7.251 1.00 97.88 93 GLN A N 1
ATOM 749 C CA . GLN A 1 93 ? 7.471 -6.045 -7.687 1.00 97.88 93 GLN A CA 1
ATOM 750 C C . GLN A 1 93 ? 7.147 -7.126 -6.652 1.00 97.88 93 GLN A C 1
ATOM 752 O O . GLN A 1 93 ? 6.004 -7.237 -6.235 1.00 97.88 93 GLN A O 1
ATOM 757 N N . SER A 1 94 ? 8.154 -7.841 -6.139 1.00 97.94 94 SER A N 1
ATOM 758 C CA . SER A 1 94 ? 7.919 -8.887 -5.133 1.00 97.94 94 SER A CA 1
ATOM 759 C C . SER A 1 94 ? 7.265 -8.377 -3.837 1.00 97.94 94 SER A C 1
ATOM 761 O O . SER A 1 94 ? 6.556 -9.123 -3.165 1.00 97.94 94 SER A O 1
ATOM 763 N N . ARG A 1 95 ? 7.491 -7.105 -3.473 1.00 98.06 95 ARG A N 1
ATOM 764 C CA . ARG A 1 95 ? 6.862 -6.464 -2.305 1.00 98.06 95 ARG A CA 1
ATOM 765 C C . ARG A 1 95 ? 5.445 -6.008 -2.613 1.00 98.06 95 ARG A C 1
ATOM 767 O O . ARG A 1 95 ? 4.573 -6.134 -1.759 1.00 98.06 95 ARG A O 1
ATOM 774 N N . LEU A 1 96 ? 5.215 -5.530 -3.832 1.00 98.31 96 LEU A N 1
ATOM 775 C CA . LEU A 1 96 ? 3.889 -5.162 -4.315 1.00 98.31 96 LEU A CA 1
ATOM 776 C C . LEU A 1 96 ? 2.979 -6.384 -4.486 1.00 98.31 96 LEU A C 1
ATOM 778 O O . LEU A 1 96 ? 1.807 -6.306 -4.135 1.00 98.31 96 LEU A O 1
ATOM 782 N N . ASP A 1 97 ? 3.528 -7.525 -4.899 1.00 98.44 97 ASP A N 1
ATOM 783 C CA . ASP A 1 97 ? 2.805 -8.798 -4.938 1.00 98.44 97 ASP A CA 1
ATOM 784 C C . ASP A 1 97 ? 2.376 -9.229 -3.525 1.00 98.44 97 ASP A C 1
ATOM 786 O O . ASP A 1 97 ? 1.210 -9.540 -3.298 1.00 98.44 97 ASP A O 1
ATOM 790 N N . ALA A 1 98 ? 3.277 -9.146 -2.536 1.00 98.50 98 ALA A N 1
ATOM 791 C CA . ALA A 1 98 ? 2.931 -9.424 -1.139 1.00 98.50 98 ALA A CA 1
ATOM 792 C C . ALA A 1 98 ? 1.879 -8.441 -0.583 1.00 98.50 98 ALA A C 1
ATOM 794 O O . ALA A 1 98 ? 0.984 -8.838 0.164 1.00 98.50 98 ALA A O 1
ATOM 79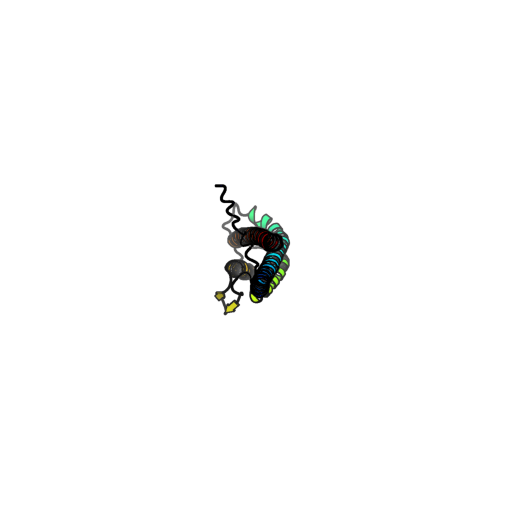5 N N . LEU A 1 99 ? 1.948 -7.163 -0.974 1.00 98.56 99 LEU A N 1
ATOM 796 C CA . LEU A 1 99 ? 0.927 -6.169 -0.644 1.00 98.56 99 LEU A CA 1
ATOM 797 C C . LEU A 1 99 ? -0.428 -6.510 -1.286 1.00 98.56 99 LEU A C 1
ATOM 799 O O . LEU A 1 99 ? -1.463 -6.300 -0.653 1.00 98.56 99 LEU A O 1
ATOM 803 N N . ALA A 1 100 ? -0.439 -7.023 -2.519 1.00 98.38 100 ALA A N 1
ATOM 804 C CA . ALA A 1 100 ? -1.654 -7.471 -3.191 1.00 98.38 100 ALA A CA 1
ATOM 805 C C . ALA A 1 100 ? -2.287 -8.654 -2.445 1.00 98.38 100 ALA A C 1
ATOM 807 O O . ALA A 1 100 ? -3.475 -8.594 -2.133 1.00 98.38 100 ALA A O 1
ATOM 808 N N . ASP A 1 101 ? -1.488 -9.663 -2.079 1.00 98.56 101 ASP A N 1
ATOM 809 C CA . ASP A 1 101 ? -1.934 -10.819 -1.291 1.00 98.56 101 ASP A CA 1
ATOM 810 C C . ASP A 1 101 ? -2.537 -10.382 0.054 1.00 98.56 101 ASP A C 1
ATOM 812 O O . ASP A 1 101 ? -3.623 -10.823 0.442 1.00 98.56 101 ASP A O 1
ATOM 816 N N . PHE A 1 102 ? -1.875 -9.452 0.751 1.00 98.62 102 PHE A N 1
ATOM 817 C CA . PHE A 1 102 ? -2.415 -8.833 1.961 1.00 98.62 102 PHE A CA 1
ATOM 818 C C . PHE A 1 102 ? -3.755 -8.136 1.687 1.00 98.62 102 PHE A C 1
ATOM 820 O O . PHE A 1 102 ? -4.729 -8.345 2.414 1.00 98.62 102 PHE A O 1
ATOM 827 N N . ALA A 1 103 ? -3.841 -7.345 0.616 1.00 98.56 103 ALA A N 1
ATOM 828 C CA . ALA A 1 103 ? -5.046 -6.604 0.264 1.00 98.56 103 ALA A CA 1
ATOM 829 C C . ALA A 1 103 ? -6.246 -7.518 -0.040 1.00 98.56 103 ALA A C 1
ATOM 831 O O . ALA A 1 103 ? -7.387 -7.139 0.242 1.00 98.56 103 ALA A O 1
ATOM 832 N N . GLU A 1 104 ? -6.026 -8.717 -0.585 1.00 98.38 104 GLU A N 1
ATOM 833 C CA . GLU A 1 104 ? -7.079 -9.727 -0.770 1.00 98.38 104 GLU A CA 1
ATOM 834 C C . GLU A 1 104 ? -7.618 -10.259 0.570 1.00 98.38 104 GLU A C 1
ATOM 836 O O . GLU A 1 104 ? -8.801 -10.601 0.678 1.00 98.38 104 GLU A O 1
ATOM 841 N N . GLY A 1 105 ? -6.765 -10.299 1.598 1.00 98.12 105 GLY A N 1
ATOM 842 C CA . GLY A 1 105 ? -7.069 -10.809 2.936 1.00 98.12 105 GLY A CA 1
ATOM 843 C C . GLY A 1 105 ? -7.667 -9.799 3.920 1.00 98.12 105 GLY A C 1
ATOM 844 O O . GLY A 1 105 ? -8.174 -10.224 4.961 1.00 98.12 105 GLY A O 1
ATOM 845 N N . VAL A 1 106 ? -7.637 -8.501 3.603 1.00 98.00 106 VAL A N 1
ATOM 846 C CA . VAL A 1 106 ? -8.124 -7.406 4.464 1.00 98.00 106 VAL A CA 1
ATOM 847 C C . VAL A 1 106 ? -9.606 -7.554 4.822 1.00 98.00 106 VAL A C 1
ATOM 849 O O . VAL A 1 106 ? -10.455 -7.828 3.967 1.00 98.00 106 VAL A O 1
ATOM 852 N N . LYS A 1 107 ? -9.927 -7.322 6.099 1.00 98.00 107 LYS A N 1
ATOM 853 C CA . LYS A 1 107 ? -11.280 -7.418 6.672 1.00 98.00 107 LYS A CA 1
ATOM 854 C C . LYS A 1 107 ? -11.684 -6.188 7.479 1.00 98.00 107 LYS A C 1
ATOM 856 O O . LYS A 1 107 ? -12.872 -5.876 7.541 1.00 98.00 107 LYS A O 1
ATOM 861 N N . CYS A 1 108 ? -10.735 -5.515 8.120 1.00 97.75 108 CYS A N 1
ATOM 862 C CA . CYS A 1 108 ? -10.991 -4.478 9.117 1.00 97.75 108 CYS A CA 1
ATOM 863 C C . CYS A 1 108 ? -10.769 -3.055 8.585 1.00 97.75 108 CYS A C 1
ATOM 865 O O . CYS A 1 108 ? -11.423 -2.125 9.064 1.00 97.75 108 CYS A O 1
ATOM 867 N N . ILE A 1 109 ? -9.890 -2.864 7.595 1.00 97.56 109 ILE A N 1
ATOM 868 C CA . ILE A 1 109 ? -9.541 -1.535 7.054 1.00 97.56 109 ILE A CA 1
ATOM 869 C C . ILE A 1 109 ? -10.201 -1.207 5.710 1.00 97.56 109 ILE A C 1
ATOM 871 O O . ILE A 1 109 ? -9.854 -0.207 5.078 1.00 97.56 109 ILE A O 1
ATOM 875 N N . GLY A 1 110 ? -11.182 -2.014 5.296 1.00 96.06 110 GLY A N 1
ATOM 876 C CA . GLY A 1 110 ? -12.068 -1.716 4.177 1.00 96.06 110 GLY A CA 1
ATOM 877 C C . GLY A 1 110 ? -12.432 -2.930 3.326 1.00 96.06 110 GLY A C 1
ATOM 878 O O . GLY A 1 110 ? -12.459 -4.063 3.800 1.00 96.06 110 GLY A O 1
ATOM 879 N N . ARG A 1 111 ? -12.767 -2.687 2.058 1.00 98.00 111 ARG A N 1
ATOM 880 C CA . ARG A 1 111 ? -13.102 -3.725 1.082 1.00 98.00 111 ARG A CA 1
ATOM 881 C C . ARG A 1 111 ? -11.854 -4.457 0.582 1.00 98.00 111 ARG A C 1
ATOM 883 O O . ARG A 1 111 ? -10.966 -3.833 0.000 1.00 98.00 111 ARG A O 1
ATOM 890 N N . SER A 1 112 ? -11.866 -5.785 0.692 1.00 98.00 112 SER A N 1
ATOM 891 C CA . SER A 1 112 ? -10.813 -6.639 0.142 1.00 98.00 112 SER A CA 1
ATOM 892 C C . SER A 1 112 ? -10.588 -6.414 -1.353 1.00 98.00 112 SER A C 1
ATOM 894 O O . SER A 1 112 ? -11.529 -6.185 -2.132 1.00 98.00 112 SER A O 1
ATOM 896 N N . PHE A 1 113 ? -9.317 -6.475 -1.738 1.00 98.44 113 PHE A N 1
ATOM 897 C CA . PHE A 1 113 ? -8.882 -6.375 -3.117 1.00 98.44 113 PHE A CA 1
ATOM 898 C C . PHE A 1 113 ? -9.314 -7.604 -3.914 1.00 98.44 113 PHE A C 1
ATOM 900 O O . PHE A 1 113 ? -9.313 -8.725 -3.413 1.00 98.44 113 PHE A O 1
ATOM 907 N N . ARG A 1 114 ? -9.724 -7.375 -5.163 1.00 98.06 114 ARG A N 1
ATOM 908 C CA . ARG A 1 114 ? -10.032 -8.415 -6.143 1.00 98.06 114 ARG A CA 1
ATOM 909 C C . ARG A 1 114 ? -9.692 -7.934 -7.543 1.00 98.06 114 ARG A C 1
ATOM 911 O O . ARG A 1 114 ? -9.988 -6.793 -7.912 1.00 98.06 114 ARG A O 1
ATOM 918 N N . ARG A 1 115 ? -9.175 -8.852 -8.356 1.00 97.06 115 ARG A N 1
ATOM 919 C CA . ARG A 1 115 ? -8.878 -8.628 -9.770 1.00 97.06 115 ARG A CA 1
ATOM 920 C C . ARG A 1 115 ? -9.771 -9.485 -10.662 1.00 97.06 115 ARG A C 1
ATOM 922 O O . ARG A 1 115 ? -9.805 -10.703 -10.538 1.00 97.06 115 ARG A O 1
ATOM 929 N N . GLU A 1 116 ? -10.443 -8.847 -11.617 1.00 96.56 116 GLU A N 1
ATOM 930 C CA . GLU A 1 116 ? -11.221 -9.520 -12.665 1.00 96.56 116 GLU A CA 1
ATOM 931 C C . GLU A 1 116 ? -10.698 -9.079 -14.038 1.00 96.56 116 GLU A C 1
ATOM 933 O O . GLU A 1 116 ? -11.102 -8.057 -14.607 1.00 96.56 116 GLU A O 1
ATOM 938 N N . GLY A 1 117 ? -9.732 -9.828 -14.571 1.00 93.06 117 GLY A N 1
ATOM 939 C CA . GLY A 1 117 ? -9.018 -9.443 -15.788 1.00 93.06 117 GLY A CA 1
ATOM 940 C C . GLY A 1 117 ? -8.219 -8.149 -15.591 1.00 93.06 117 GLY A C 1
ATOM 941 O O . GLY A 1 117 ? -7.255 -8.122 -14.825 1.00 93.06 117 GLY A O 1
ATOM 942 N N . ARG A 1 118 ? -8.611 -7.078 -16.299 1.00 91.19 118 ARG A N 1
ATOM 943 C CA . ARG A 1 118 ? -8.016 -5.728 -16.175 1.00 91.19 118 ARG A CA 1
ATOM 944 C C . ARG A 1 118 ? -8.746 -4.820 -15.183 1.00 91.19 118 ARG A C 1
ATOM 946 O O . ARG A 1 118 ? -8.299 -3.704 -14.948 1.00 91.19 118 ARG A O 1
ATOM 953 N N . LYS A 1 119 ? -9.884 -5.254 -14.638 1.00 96.94 119 LYS A N 1
ATOM 954 C CA . LYS A 1 119 ? -10.631 -4.465 -13.656 1.00 96.94 119 LYS A CA 1
ATOM 955 C C . LYS A 1 119 ? -10.124 -4.777 -12.256 1.00 96.94 119 LYS A C 1
ATOM 957 O O . LYS A 1 119 ? -10.010 -5.945 -11.884 1.00 96.94 119 LYS A O 1
ATOM 962 N N . LEU A 1 120 ? -9.852 -3.717 -11.507 1.00 98.31 120 LEU A N 1
ATOM 963 C CA . LEU A 1 120 ? -9.424 -3.765 -10.117 1.00 98.31 120 LEU A CA 1
ATOM 964 C C . LEU A 1 120 ? -10.566 -3.278 -9.224 1.00 98.31 120 LEU A C 1
ATOM 966 O O . LEU A 1 120 ? -11.197 -2.260 -9.516 1.00 98.31 120 LEU A O 1
ATOM 970 N N . TYR A 1 121 ? -10.822 -4.000 -8.140 1.00 98.31 121 TYR A N 1
ATOM 971 C CA . TYR A 1 121 ? -11.807 -3.639 -7.126 1.00 98.31 121 TYR A CA 1
ATOM 972 C C . TYR A 1 121 ? -11.183 -3.769 -5.741 1.00 98.31 121 TYR A C 1
ATOM 974 O O . TYR A 1 121 ? -10.321 -4.614 -5.531 1.00 98.31 121 TYR A O 1
ATOM 982 N N . GLY A 1 122 ? -11.662 -2.980 -4.786 1.00 98.00 122 GLY A N 1
ATOM 983 C CA . GLY A 1 122 ? -11.198 -3.020 -3.403 1.00 98.00 122 GLY A CA 1
ATOM 984 C C . GLY A 1 122 ? -11.149 -1.624 -2.815 1.00 98.00 122 GLY A C 1
ATOM 985 O O . GLY A 1 122 ? -11.748 -0.693 -3.364 1.00 98.00 122 GLY A O 1
ATOM 986 N N . GLU A 1 123 ? -10.432 -1.487 -1.708 1.00 98.31 123 GLU A N 1
ATOM 987 C CA . GLU A 1 123 ? -10.086 -0.177 -1.183 1.00 98.31 123 GLU A CA 1
ATOM 988 C C . GLU A 1 123 ? -9.237 0.632 -2.153 1.00 98.31 123 GLU A C 1
ATOM 990 O O . GLU A 1 123 ? -8.432 0.108 -2.927 1.00 98.31 123 GLU A O 1
ATOM 995 N N . ARG A 1 124 ? -9.396 1.952 -2.062 1.00 98.44 124 ARG A N 1
ATOM 996 C CA . ARG A 1 124 ? -8.731 2.898 -2.957 1.00 98.44 124 ARG A CA 1
ATOM 997 C C . ARG A 1 124 ? -7.207 2.750 -2.928 1.00 98.44 124 ARG A C 1
ATOM 999 O O . ARG A 1 124 ? -6.580 2.809 -3.978 1.00 98.44 124 ARG A O 1
ATOM 1006 N N . TRP A 1 125 ? -6.631 2.529 -1.744 1.00 98.38 125 TRP A N 1
ATOM 1007 C CA . TRP A 1 125 ? -5.185 2.357 -1.595 1.00 98.38 125 TRP A CA 1
ATOM 1008 C C . TRP A 1 125 ? -4.664 1.131 -2.346 1.00 98.38 125 TRP A C 1
ATOM 1010 O O . TRP A 1 125 ? -3.641 1.229 -3.016 1.00 98.38 125 TRP A O 1
ATOM 1020 N N . ALA A 1 126 ? -5.394 0.016 -2.298 1.00 98.50 126 ALA A N 1
ATOM 1021 C CA . ALA A 1 126 ? -5.001 -1.214 -2.970 1.00 98.50 126 ALA A CA 1
ATOM 1022 C C . ALA A 1 126 ? -5.122 -1.047 -4.485 1.00 98.50 126 ALA A C 1
ATOM 1024 O O . ALA A 1 126 ? -4.188 -1.331 -5.227 1.00 98.50 126 ALA A O 1
ATOM 1025 N N . VAL A 1 127 ? -6.259 -0.516 -4.946 1.00 98.62 127 VAL A N 1
ATOM 1026 C CA . VAL A 1 127 ? -6.521 -0.326 -6.377 1.00 98.62 127 VAL A CA 1
ATOM 1027 C C . VAL A 1 127 ? -5.487 0.593 -7.021 1.00 98.62 127 VAL A C 1
ATOM 1029 O O . VAL A 1 127 ? -4.978 0.256 -8.084 1.00 98.62 127 VAL A O 1
ATOM 1032 N N . GLU A 1 128 ? -5.168 1.733 -6.407 1.00 98.69 128 GLU A N 1
ATOM 1033 C CA . GLU A 1 128 ? -4.236 2.695 -7.004 1.00 98.69 128 GLU A CA 1
ATOM 1034 C C . GLU A 1 128 ? -2.791 2.181 -7.022 1.00 98.69 128 GLU A C 1
ATOM 1036 O O . GLU A 1 128 ? -2.130 2.277 -8.054 1.00 98.69 128 GLU A O 1
ATOM 1041 N N . VAL A 1 129 ? -2.310 1.581 -5.926 1.00 98.50 129 VAL A N 1
ATOM 1042 C CA . VAL A 1 129 ? -0.935 1.054 -5.862 1.00 98.50 129 VAL A CA 1
ATOM 1043 C C . VAL A 1 129 ? -0.744 -0.106 -6.845 1.00 98.50 129 VAL A C 1
ATOM 1045 O O . VAL A 1 129 ? 0.220 -0.111 -7.610 1.00 98.50 129 VAL A O 1
ATOM 1048 N N . ILE A 1 130 ? -1.686 -1.053 -6.892 1.00 98.38 130 ILE A N 1
ATOM 1049 C CA . ILE A 1 130 ? -1.600 -2.196 -7.811 1.00 98.38 130 ILE A CA 1
ATOM 1050 C C . ILE A 1 130 ? -1.826 -1.769 -9.268 1.00 98.38 130 ILE A C 1
ATOM 1052 O O . ILE A 1 130 ? -1.210 -2.323 -10.174 1.00 98.38 130 ILE A O 1
ATOM 1056 N N . ALA A 1 131 ? -2.649 -0.749 -9.537 1.00 98.38 131 ALA A N 1
ATOM 1057 C CA . ALA A 1 131 ? -2.753 -0.192 -10.887 1.00 98.38 131 ALA A CA 1
ATOM 1058 C C . ALA A 1 131 ? -1.403 0.353 -11.377 1.00 98.38 131 ALA A C 1
ATOM 1060 O O . ALA A 1 131 ? -1.019 0.082 -12.513 1.00 98.38 131 ALA A O 1
ATOM 1061 N N . LEU A 1 132 ? -0.672 1.076 -10.524 1.00 98.38 132 LEU A N 1
ATOM 1062 C CA . LEU A 1 132 ? 0.653 1.599 -10.864 1.00 98.38 132 LEU A CA 1
ATOM 1063 C C . LEU A 1 132 ? 1.671 0.482 -11.090 1.00 98.38 132 LEU A C 1
ATOM 1065 O O . LEU A 1 132 ? 2.442 0.569 -12.042 1.00 98.38 132 LEU A O 1
ATOM 1069 N N . GLN A 1 133 ? 1.630 -0.590 -10.294 1.00 97.75 133 GLN A N 1
ATOM 1070 C CA . GLN A 1 133 ? 2.440 -1.784 -10.547 1.00 97.75 133 GLN A CA 1
ATOM 1071 C C . GLN A 1 133 ? 2.222 -2.317 -11.971 1.00 97.75 133 GLN A C 1
ATOM 1073 O O . GLN A 1 133 ? 3.185 -2.527 -12.705 1.00 97.75 133 GLN A O 1
ATOM 1078 N N . LEU A 1 134 ? 0.963 -2.496 -12.380 1.00 96.88 134 LEU A N 1
ATOM 1079 C CA . LEU A 1 134 ? 0.634 -3.009 -13.713 1.00 96.88 134 LEU A CA 1
ATOM 1080 C C . LEU A 1 134 ? 1.092 -2.058 -14.825 1.00 96.88 134 LEU A C 1
ATOM 1082 O O . LEU A 1 134 ? 1.590 -2.512 -15.849 1.00 96.88 134 LEU A O 1
ATOM 1086 N N . LEU A 1 135 ? 0.968 -0.744 -14.616 1.00 96.69 135 LEU A N 1
ATOM 1087 C CA . LEU A 1 135 ? 1.454 0.254 -15.571 1.00 96.69 135 LEU A CA 1
ATOM 1088 C C . LEU A 1 135 ? 2.980 0.213 -15.720 1.00 96.69 135 LEU A C 1
ATOM 1090 O O . LEU A 1 135 ? 3.483 0.345 -16.833 1.00 96.69 135 LEU A O 1
ATOM 1094 N N . PHE A 1 136 ? 3.717 -0.009 -14.629 1.00 95.88 136 PHE A N 1
ATOM 1095 C CA . PHE A 1 136 ? 5.161 -0.229 -14.684 1.00 95.88 136 PHE A CA 1
ATOM 1096 C C . PHE A 1 136 ? 5.526 -1.493 -15.455 1.00 95.88 136 PHE A C 1
ATOM 1098 O O . PHE A 1 136 ? 6.433 -1.466 -16.283 1.00 95.88 136 PHE A O 1
ATOM 1105 N N . GLU A 1 137 ? 4.835 -2.599 -15.189 1.00 94.69 137 GLU A N 1
ATOM 1106 C CA . GLU A 1 137 ? 5.069 -3.870 -15.876 1.00 94.69 137 GLU A CA 1
ATOM 1107 C C . GLU A 1 137 ? 4.811 -3.752 -17.383 1.00 94.69 137 GLU A C 1
ATOM 1109 O O . GLU A 1 137 ? 5.643 -4.185 -18.187 1.00 94.69 137 GLU A O 1
ATOM 1114 N N . ASP A 1 138 ? 3.709 -3.109 -17.771 1.00 93.81 138 ASP A N 1
ATOM 1115 C CA . ASP A 1 138 ? 3.394 -2.829 -19.171 1.00 93.81 138 ASP A CA 1
ATOM 1116 C C . ASP A 1 138 ? 4.495 -1.948 -19.794 1.00 93.81 138 ASP A C 1
ATOM 1118 O O . ASP A 1 138 ? 5.126 -2.351 -20.773 1.00 93.81 138 ASP A O 1
ATOM 1122 N N . ALA A 1 139 ? 4.838 -0.812 -19.171 1.00 92.88 139 ALA A N 1
ATOM 1123 C CA . ALA A 1 139 ? 5.863 0.102 -19.682 1.00 92.88 139 ALA A CA 1
A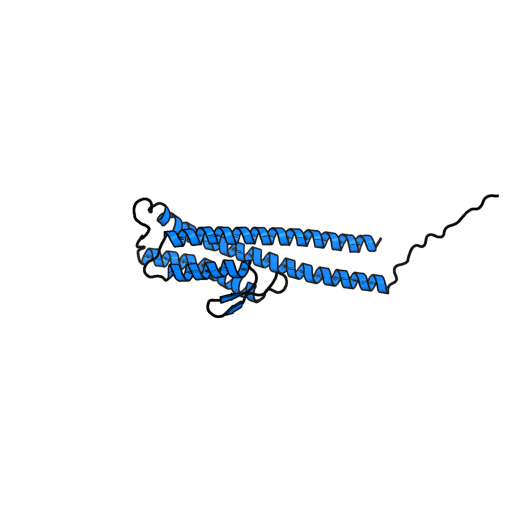TOM 1124 C C . ALA A 1 139 ? 7.237 -0.574 -19.842 1.00 92.88 139 ALA A C 1
ATOM 1126 O O . ALA A 1 139 ? 7.901 -0.418 -20.864 1.00 92.88 139 ALA A O 1
ATOM 1127 N N . LEU A 1 140 ? 7.671 -1.370 -18.861 1.00 91.69 140 LEU A N 1
ATOM 1128 C CA . LEU A 1 140 ? 8.977 -2.035 -18.880 1.00 91.69 140 LEU A CA 1
ATOM 1129 C C . LEU A 1 140 ? 9.057 -3.194 -19.887 1.00 91.69 140 LEU A C 1
ATOM 1131 O O . LEU A 1 140 ? 10.163 -3.595 -20.278 1.00 91.69 140 LEU A O 1
ATOM 1135 N N . THR A 1 141 ? 7.919 -3.740 -20.322 1.00 89.50 141 THR A N 1
ATOM 1136 C CA . THR A 1 141 ? 7.851 -4.824 -21.317 1.00 89.50 141 THR A CA 1
ATOM 1137 C C . THR A 1 141 ? 7.651 -4.326 -22.747 1.00 89.50 141 THR A C 1
ATOM 1139 O O . THR A 1 141 ? 7.999 -5.048 -23.684 1.00 89.50 141 THR A O 1
ATOM 1142 N N . GLU A 1 142 ? 7.221 -3.079 -22.947 1.00 88.06 142 GLU A N 1
ATOM 1143 C CA . GLU A 1 142 ? 7.111 -2.465 -24.272 1.00 88.06 142 GLU A CA 1
ATOM 1144 C C . GLU A 1 142 ? 8.452 -2.440 -25.029 1.00 88.06 142 GLU A C 1
ATOM 1146 O O . GLU A 1 142 ? 9.533 -2.304 -24.455 1.00 88.06 142 GLU A O 1
ATOM 1151 N N . ASN A 1 143 ? 8.407 -2.620 -26.353 1.00 81.06 143 ASN A N 1
ATOM 1152 C CA . ASN A 1 143 ? 9.621 -2.615 -27.180 1.00 81.06 143 ASN A CA 1
ATOM 1153 C C . ASN A 1 143 ? 10.257 -1.220 -27.259 1.00 81.06 143 ASN A C 1
ATOM 1155 O O . ASN A 1 143 ? 11.481 -1.117 -27.240 1.00 81.06 143 ASN A O 1
ATOM 1159 N N . ASP A 1 144 ? 9.422 -0.179 -27.286 1.00 84.06 144 ASP A N 1
ATOM 1160 C CA . ASP A 1 144 ? 9.822 1.225 -27.350 1.00 84.06 144 ASP A CA 1
ATOM 1161 C C . ASP A 1 144 ? 9.604 1.874 -25.975 1.00 84.06 144 ASP A C 1
ATOM 1163 O O . ASP A 1 144 ? 8.602 2.552 -25.751 1.00 84.06 144 ASP A O 1
ATOM 1167 N N . LEU A 1 145 ? 10.528 1.648 -25.038 1.00 84.12 145 LEU A N 1
ATOM 1168 C CA . LEU A 1 145 ? 10.418 2.199 -23.686 1.00 84.12 145 LEU A CA 1
ATOM 1169 C C . LEU A 1 145 ? 10.408 3.738 -23.720 1.00 84.12 145 LEU A C 1
ATOM 1171 O O . LEU A 1 145 ? 11.398 4.373 -24.087 1.00 84.12 145 LEU A O 1
ATOM 1175 N N . ASN A 1 146 ? 9.306 4.346 -23.281 1.00 88.62 146 ASN A N 1
ATOM 1176 C CA . ASN A 1 146 ? 9.222 5.790 -23.091 1.00 88.62 146 ASN A CA 1
ATOM 1177 C C . ASN A 1 146 ? 9.691 6.167 -21.679 1.00 88.62 146 ASN A C 1
ATOM 1179 O O . ASN A 1 146 ? 8.943 6.043 -20.708 1.00 88.62 146 ASN A O 1
ATOM 1183 N N . LEU A 1 147 ? 10.926 6.662 -21.567 1.00 88.56 147 LEU A N 1
ATOM 1184 C CA . LEU A 1 147 ? 11.495 7.057 -20.279 1.00 88.56 147 LEU A CA 1
ATOM 1185 C C . LEU A 1 147 ? 10.723 8.186 -19.598 1.00 88.56 147 LEU A C 1
ATOM 1187 O O . LEU A 1 147 ? 10.624 8.175 -18.377 1.00 88.56 147 LEU A O 1
ATOM 1191 N N . VAL A 1 148 ? 10.164 9.137 -20.354 1.00 89.12 148 VAL A N 1
ATOM 1192 C CA . VAL A 1 148 ? 9.384 10.244 -19.774 1.00 89.12 148 VAL A CA 1
ATOM 1193 C C . VAL A 1 148 ? 8.184 9.685 -19.017 1.00 89.12 148 VAL A C 1
ATOM 1195 O O . VAL A 1 148 ? 8.004 9.991 -17.843 1.00 89.12 148 VAL A O 1
ATOM 1198 N N . SER A 1 149 ? 7.434 8.780 -19.647 1.00 90.88 149 SER A N 1
ATOM 1199 C CA . SER A 1 149 ? 6.311 8.106 -18.992 1.00 90.88 149 SER A CA 1
ATOM 1200 C C . SER A 1 149 ? 6.759 7.244 -17.810 1.00 90.88 149 SER A C 1
ATOM 1202 O O . SER A 1 149 ? 6.061 7.182 -16.805 1.00 90.88 149 SER A O 1
ATOM 1204 N N . LEU A 1 150 ? 7.937 6.616 -17.881 1.00 93.38 150 LEU A N 1
ATOM 1205 C CA . LEU A 1 150 ? 8.473 5.836 -16.763 1.00 93.38 150 LEU A CA 1
ATOM 1206 C C . LEU A 1 150 ? 8.843 6.715 -15.553 1.00 93.38 150 LEU A C 1
ATOM 1208 O O . LEU A 1 150 ? 8.620 6.310 -14.414 1.00 93.38 150 LEU A O 1
ATOM 1212 N N . PHE A 1 151 ? 9.364 7.923 -15.786 1.00 93.62 151 PHE A N 1
ATOM 1213 C CA . PHE A 1 151 ? 9.606 8.914 -14.733 1.00 93.62 151 PHE A CA 1
ATOM 1214 C C . PHE A 1 151 ? 8.308 9.431 -14.116 1.00 93.62 151 PHE A C 1
ATOM 1216 O O . PHE A 1 151 ? 8.218 9.520 -12.894 1.00 93.62 151 PHE A O 1
ATOM 1223 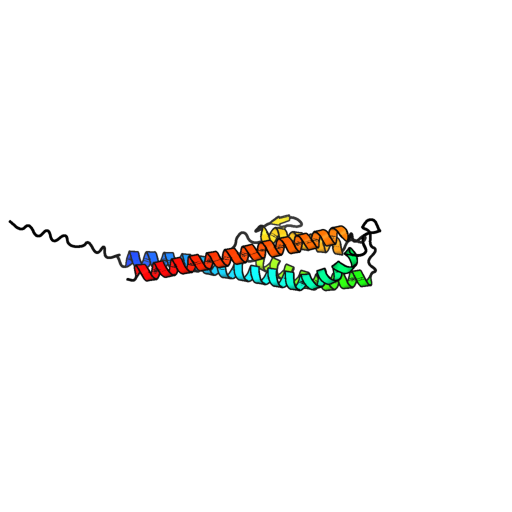N N . GLU A 1 152 ? 7.301 9.733 -14.937 1.00 94.81 152 GLU A N 1
ATOM 1224 C CA . GLU A 1 152 ? 5.976 10.148 -14.458 1.00 94.81 152 GLU A CA 1
ATOM 1225 C C . GLU A 1 152 ? 5.335 9.057 -13.587 1.00 94.81 152 GLU A C 1
ATOM 1227 O O . GLU A 1 152 ? 4.837 9.347 -12.501 1.00 94.81 152 GLU A O 1
ATOM 1232 N N . LEU A 1 153 ? 5.423 7.787 -14.004 1.00 97.19 153 LEU A N 1
ATOM 1233 C CA . LEU A 1 153 ? 4.968 6.650 -13.199 1.00 97.19 153 LEU A CA 1
ATOM 1234 C C . LEU A 1 153 ? 5.734 6.532 -11.874 1.00 97.19 153 LEU A C 1
ATOM 1236 O O . LEU A 1 153 ? 5.136 6.208 -10.849 1.00 97.19 153 LEU A O 1
ATOM 1240 N N . ALA A 1 154 ? 7.041 6.807 -11.871 1.00 97.06 154 ALA A N 1
ATOM 1241 C CA . ALA A 1 154 ? 7.865 6.766 -10.663 1.00 97.06 154 ALA A CA 1
ATOM 1242 C C . ALA A 1 154 ? 7.530 7.868 -9.661 1.00 97.06 154 ALA A C 1
ATOM 1244 O O . ALA A 1 154 ? 7.511 7.613 -8.453 1.00 97.06 154 ALA A O 1
ATOM 1245 N N . ASP A 1 155 ? 7.247 9.073 -10.145 1.00 97.31 155 ASP A N 1
ATOM 1246 C CA . ASP A 1 155 ? 6.811 10.179 -9.299 1.00 97.31 155 ASP A CA 1
ATOM 1247 C C . ASP A 1 155 ? 5.412 9.926 -8.718 1.00 97.31 155 ASP A C 1
ATOM 1249 O O . ASP A 1 155 ? 5.197 10.064 -7.508 1.00 97.31 155 ASP A O 1
ATOM 1253 N N . GLU A 1 156 ? 4.481 9.449 -9.551 1.00 98.31 156 GLU A N 1
ATOM 1254 C CA . GLU A 1 156 ? 3.126 9.110 -9.114 1.00 98.31 156 GLU A CA 1
ATOM 1255 C C . GLU A 1 156 ? 3.148 7.975 -8.081 1.00 98.31 156 GLU A C 1
ATOM 1257 O O . GLU A 1 156 ? 2.515 8.084 -7.032 1.00 98.31 156 GLU A O 1
ATOM 1262 N N . PHE A 1 157 ? 3.932 6.917 -8.305 1.00 98.44 157 PHE A N 1
ATOM 1263 C CA . PHE A 1 157 ? 4.078 5.817 -7.347 1.00 98.44 157 PHE A CA 1
ATOM 1264 C C . PHE A 1 157 ? 4.613 6.277 -5.992 1.00 98.44 157 PHE A C 1
ATOM 1266 O O . PHE A 1 157 ? 4.005 5.971 -4.963 1.00 98.44 157 PHE A O 1
ATOM 1273 N N . ASN A 1 158 ? 5.681 7.078 -5.974 1.00 98.06 158 ASN A N 1
ATOM 1274 C CA . ASN A 1 158 ? 6.190 7.668 -4.736 1.00 98.06 158 ASN A CA 1
ATOM 1275 C C . ASN A 1 158 ? 5.116 8.496 -4.021 1.00 98.06 158 ASN A C 1
ATOM 1277 O O . ASN A 1 158 ? 4.882 8.320 -2.822 1.00 98.06 158 ASN A O 1
ATOM 1281 N N . THR A 1 159 ? 4.427 9.367 -4.758 1.00 98.50 159 THR A N 1
ATOM 1282 C CA . THR A 1 159 ? 3.362 10.224 -4.223 1.00 98.50 159 THR A CA 1
ATOM 1283 C C . THR A 1 159 ? 2.234 9.396 -3.608 1.00 98.50 159 THR A C 1
ATOM 1285 O O . THR A 1 159 ? 1.808 9.654 -2.475 1.00 98.50 159 THR A O 1
ATOM 1288 N N . VAL A 1 160 ? 1.764 8.369 -4.315 1.00 98.56 160 VAL A N 1
ATOM 1289 C CA . VAL A 1 160 ? 0.690 7.481 -3.869 1.00 98.56 160 VAL A CA 1
ATOM 1290 C C . VAL A 1 160 ? 1.101 6.700 -2.619 1.00 98.56 160 VAL A C 1
ATOM 1292 O O . VAL A 1 160 ? 0.359 6.710 -1.630 1.00 98.56 160 VAL A O 1
ATOM 1295 N N . CYS A 1 161 ? 2.285 6.087 -2.611 1.00 98.44 161 CYS A N 1
ATOM 1296 C CA . CYS A 1 161 ? 2.782 5.333 -1.461 1.00 98.44 161 CYS A CA 1
ATOM 1297 C C . CYS A 1 161 ? 2.968 6.223 -0.225 1.00 98.44 161 CYS A C 1
ATOM 1299 O O . CYS A 1 161 ? 2.478 5.876 0.850 1.00 98.44 161 CYS A O 1
ATOM 1301 N N . HIS A 1 162 ? 3.585 7.402 -0.358 1.00 98.62 162 HIS A N 1
ATOM 1302 C CA . HIS A 1 162 ? 3.735 8.339 0.761 1.00 98.62 162 HIS A CA 1
ATOM 1303 C C . HIS A 1 162 ? 2.392 8.831 1.302 1.00 98.62 162 HIS A C 1
ATOM 1305 O O . HIS A 1 162 ? 2.200 8.921 2.519 1.00 98.62 162 HIS A O 1
ATOM 1311 N N . ARG A 1 163 ? 1.428 9.113 0.420 1.00 98.69 163 ARG A N 1
ATOM 1312 C CA . ARG A 1 163 ? 0.080 9.519 0.829 1.00 98.69 163 ARG A CA 1
ATOM 1313 C C . ARG A 1 163 ? -0.611 8.431 1.651 1.00 98.69 163 ARG A C 1
ATOM 1315 O O . ARG A 1 163 ? -1.284 8.762 2.632 1.00 98.69 163 ARG A O 1
ATOM 1322 N N . TYR A 1 164 ? -0.462 7.163 1.269 1.00 98.69 164 TYR A N 1
ATOM 1323 C CA . TYR A 1 164 ? -1.079 6.046 1.985 1.00 98.69 164 TYR A CA 1
ATOM 1324 C C . TYR A 1 164 ? -0.316 5.615 3.240 1.00 98.69 164 TYR A C 1
ATOM 1326 O O . TYR A 1 164 ? -0.972 5.249 4.212 1.00 98.69 164 TYR A O 1
ATOM 1334 N N . LEU A 1 165 ? 1.007 5.789 3.298 1.00 98.62 165 LEU A N 1
ATOM 1335 C CA . LEU A 1 165 ? 1.758 5.713 4.556 1.00 98.62 165 LEU A CA 1
ATOM 1336 C C . LEU A 1 165 ? 1.235 6.734 5.568 1.00 98.62 165 LEU A C 1
ATOM 1338 O O . LEU A 1 165 ? 0.815 6.369 6.661 1.00 98.62 165 LEU A O 1
ATOM 1342 N N . ALA A 1 166 ? 1.130 8.001 5.161 1.00 98.62 166 ALA A N 1
ATOM 1343 C CA . ALA A 1 166 ? 0.611 9.050 6.032 1.00 98.62 166 ALA A CA 1
ATOM 1344 C C . ALA A 1 166 ? -0.852 8.804 6.447 1.00 98.62 166 ALA A C 1
ATOM 1346 O O . ALA A 1 166 ? -1.288 9.250 7.510 1.00 98.62 166 ALA A O 1
ATOM 1347 N N . LEU A 1 167 ? -1.648 8.131 5.606 1.00 98.56 167 LEU A N 1
ATOM 1348 C CA . LEU A 1 167 ? -2.991 7.690 5.983 1.00 98.56 167 LEU A CA 1
ATOM 1349 C C . LEU A 1 167 ? -2.938 6.606 7.062 1.00 98.56 167 LEU A C 1
ATOM 1351 O O . LEU A 1 167 ? -3.658 6.740 8.051 1.00 98.56 167 LEU A O 1
ATOM 1355 N N . ALA A 1 168 ? -2.108 5.578 6.879 1.00 98.50 168 ALA A N 1
ATOM 1356 C CA . ALA A 1 168 ? -1.944 4.496 7.842 1.00 98.50 168 ALA A CA 1
ATOM 1357 C C . ALA A 1 168 ? -1.488 5.034 9.206 1.00 98.50 168 ALA A C 1
ATOM 1359 O O . ALA A 1 168 ? -2.127 4.737 10.212 1.00 98.50 168 ALA A O 1
ATOM 1360 N N . ASP A 1 169 ? -0.505 5.938 9.234 1.00 98.69 169 ASP A N 1
ATOM 1361 C CA . ASP A 1 169 ? -0.034 6.586 10.466 1.00 98.69 169 ASP A CA 1
ATOM 1362 C C . ASP A 1 169 ? -1.155 7.322 11.200 1.00 98.69 169 ASP A C 1
ATOM 1364 O O . ASP A 1 169 ? -1.364 7.138 12.400 1.00 98.69 169 ASP A O 1
ATOM 1368 N N . ARG A 1 170 ? -1.934 8.139 10.478 1.00 98.69 170 ARG A N 1
ATOM 1369 C CA . ARG A 1 170 ? -3.071 8.853 11.076 1.00 98.69 170 ARG A CA 1
ATOM 1370 C C . ARG A 1 170 ? -4.108 7.886 11.638 1.00 98.69 170 ARG A C 1
ATOM 1372 O O . ARG A 1 170 ? -4.650 8.144 12.708 1.00 98.69 170 ARG A O 1
ATOM 1379 N N . LYS A 1 171 ? -4.392 6.792 10.929 1.00 98.50 171 LYS A N 1
ATOM 1380 C CA . LYS A 1 171 ? -5.367 5.784 11.362 1.00 98.50 171 LYS A CA 1
ATOM 1381 C C . LYS A 1 171 ? -4.896 5.028 12.599 1.00 98.50 171 LYS A C 1
ATOM 1383 O O . LYS A 1 171 ? -5.693 4.844 13.514 1.00 98.50 171 LYS A O 1
ATOM 1388 N N . LEU A 1 172 ? -3.615 4.682 12.667 1.00 98.50 172 LEU A N 1
ATOM 1389 C CA . LEU A 1 172 ? -2.994 4.092 13.850 1.00 98.50 172 LEU A CA 1
ATOM 1390 C C . LEU A 1 172 ? -3.056 5.034 15.057 1.00 98.50 172 LEU A C 1
ATOM 1392 O O . LEU A 1 172 ? -3.440 4.606 16.142 1.00 98.50 172 LEU A O 1
ATOM 1396 N N . LEU A 1 173 ? -2.753 6.322 14.872 1.00 98.38 173 LEU A N 1
ATOM 1397 C CA . LEU A 1 173 ? -2.854 7.320 15.942 1.00 98.38 173 LEU A CA 1
ATOM 1398 C C . LEU A 1 173 ? -4.290 7.466 16.456 1.00 98.38 173 LEU A C 1
ATOM 1400 O O . LEU A 1 173 ? -4.511 7.407 17.663 1.00 98.38 173 LEU A O 1
ATOM 1404 N N . THR A 1 174 ? -5.271 7.579 15.554 1.00 98.25 174 THR A N 1
ATOM 1405 C CA . THR A 1 174 ? -6.691 7.606 15.939 1.00 98.25 174 THR A CA 1
ATOM 1406 C C . THR A 1 174 ? -7.079 6.352 16.720 1.00 98.25 174 THR A C 1
ATOM 1408 O O . THR A 1 174 ? -7.765 6.456 17.732 1.00 98.25 174 THR A O 1
ATOM 1411 N N . ALA A 1 175 ? -6.611 5.174 16.303 1.00 96.81 175 ALA A N 1
ATOM 1412 C CA . ALA A 1 175 ? -6.917 3.937 17.005 1.00 96.81 175 ALA A CA 1
ATOM 1413 C C . ALA A 1 175 ? -6.314 3.891 18.422 1.00 96.81 175 ALA A C 1
ATOM 1415 O O . ALA A 1 175 ? -6.962 3.428 19.356 1.00 96.81 175 ALA A O 1
ATOM 1416 N N . VAL A 1 176 ? -5.108 4.432 18.616 1.00 97.50 176 VAL A N 1
ATOM 1417 C CA . VAL A 1 176 ? -4.503 4.574 19.950 1.00 97.50 176 VAL A CA 1
ATOM 1418 C C . VAL A 1 176 ? -5.317 5.516 20.842 1.00 97.50 176 VAL A C 1
ATOM 1420 O O . VAL A 1 176 ? -5.484 5.237 22.032 1.00 97.50 176 VAL A O 1
ATOM 1423 N N . ASP A 1 177 ? -5.839 6.613 20.297 1.00 97.56 177 ASP A N 1
ATOM 1424 C CA . ASP A 1 177 ? -6.673 7.545 21.060 1.00 97.56 177 ASP A CA 1
ATOM 1425 C C . ASP A 1 177 ? -8.019 6.917 21.457 1.00 97.56 177 ASP A C 1
ATOM 1427 O O . ASP A 1 177 ? -8.447 7.056 22.606 1.00 97.56 177 ASP A O 1
ATOM 1431 N N . GLU A 1 178 ? -8.638 6.135 20.569 1.00 96.88 178 GLU A N 1
ATOM 1432 C CA . GLU A 1 178 ? -9.841 5.357 20.892 1.00 96.88 178 GLU A CA 1
ATOM 1433 C C . GLU A 1 178 ? -9.570 4.290 21.960 1.00 96.88 178 GLU A C 1
ATOM 1435 O O . GLU A 1 178 ? -10.343 4.147 22.908 1.00 96.88 178 GLU A O 1
ATOM 1440 N N . LEU A 1 179 ? -8.430 3.598 21.881 1.00 95.31 179 LEU A N 1
ATOM 1441 C CA . LEU A 1 179 ? -8.026 2.623 22.893 1.00 95.31 179 LEU A CA 1
ATOM 1442 C C . LEU A 1 179 ? -7.886 3.278 24.276 1.00 95.31 179 LEU A C 1
ATOM 1444 O O . LEU A 1 179 ? -8.332 2.723 25.282 1.00 95.31 179 LEU A O 1
ATOM 1448 N N . ARG A 1 180 ? -7.300 4.481 24.337 1.00 94.69 180 ARG A N 1
ATOM 1449 C CA . ARG A 1 180 ? -7.201 5.261 25.581 1.00 94.69 180 ARG A CA 1
ATOM 1450 C C . ARG A 1 180 ? -8.578 5.645 26.108 1.00 94.69 180 ARG A C 1
ATOM 1452 O O . ARG A 1 180 ? -8.819 5.479 27.300 1.00 94.69 180 ARG A O 1
ATOM 1459 N N . ARG A 1 181 ? -9.486 6.102 25.238 1.00 95.06 181 ARG A N 1
ATOM 1460 C CA . ARG A 1 181 ? -10.867 6.442 25.611 1.00 95.06 181 ARG A CA 1
ATOM 1461 C C . ARG A 1 181 ? -11.590 5.240 26.223 1.00 95.06 181 ARG A C 1
ATOM 1463 O O . ARG A 1 181 ? -12.179 5.376 27.294 1.00 95.06 181 ARG A O 1
ATOM 1470 N N . LEU A 1 182 ? -11.498 4.069 25.590 1.00 93.75 182 LEU A N 1
ATOM 1471 C CA . LEU A 1 182 ? -12.085 2.826 26.102 1.00 93.75 182 LEU A CA 1
ATOM 1472 C C . LEU A 1 182 ? -11.471 2.412 27.441 1.00 93.75 182 LEU A C 1
ATOM 1474 O O . LEU A 1 182 ? -12.196 2.050 28.367 1.00 93.75 182 LEU A O 1
ATOM 1478 N N . SER A 1 183 ? -10.151 2.538 27.585 1.00 91.56 183 SER A N 1
ATOM 1479 C CA . SER A 1 183 ? -9.474 2.266 28.854 1.00 91.56 183 SER A CA 1
ATOM 1480 C C . SER A 1 183 ? -9.936 3.204 29.971 1.00 91.56 183 SER A C 1
ATOM 1482 O O . SER A 1 183 ? -10.116 2.749 31.098 1.00 91.56 183 SER A O 1
ATOM 1484 N N . THR A 1 184 ? -10.123 4.498 29.695 1.00 91.12 184 THR A N 1
ATOM 1485 C CA . THR A 1 184 ? -10.621 5.456 30.692 1.00 91.12 184 THR A CA 1
ATOM 1486 C C . THR A 1 184 ? -12.072 5.179 31.065 1.00 91.12 184 THR A C 1
ATOM 1488 O O . THR A 1 184 ? -12.394 5.271 32.244 1.00 91.12 184 THR A O 1
ATOM 1491 N N . ARG A 1 185 ? -12.926 4.799 30.103 1.00 88.50 185 ARG A N 1
ATOM 1492 C CA . ARG A 1 185 ? -14.319 4.403 30.368 1.00 88.50 185 ARG A CA 1
ATOM 1493 C C . ARG A 1 185 ? -14.374 3.230 31.349 1.00 88.50 185 ARG A C 1
ATOM 1495 O O . ARG A 1 185 ? -14.956 3.370 32.416 1.00 88.50 185 ARG A O 1
ATOM 1502 N N . LEU A 1 186 ? -13.654 2.146 31.050 1.00 87.00 186 LEU A N 1
ATOM 1503 C CA . LEU A 1 186 ? -13.597 0.967 31.921 1.00 87.00 186 LEU A CA 1
ATOM 1504 C C . LEU A 1 186 ? -13.072 1.289 33.325 1.00 87.00 186 LEU A C 1
ATOM 1506 O O . LEU A 1 186 ? -13.612 0.804 34.309 1.00 87.00 186 LEU A O 1
ATOM 1510 N N . LEU A 1 187 ? -12.011 2.094 33.434 1.00 84.62 187 LEU A N 1
ATOM 1511 C CA . LEU A 1 187 ? -11.421 2.425 34.735 1.00 84.62 187 LEU A CA 1
ATOM 1512 C C . LEU A 1 187 ? -12.259 3.432 35.533 1.00 84.62 187 LEU A C 1
ATOM 1514 O O . LEU A 1 187 ? -12.230 3.392 36.759 1.00 84.62 187 LEU A O 1
ATOM 1518 N N . GLY A 1 188 ? -12.977 4.330 34.854 1.00 78.38 188 GLY A N 1
ATOM 1519 C CA . GLY A 1 188 ? -13.857 5.321 35.472 1.00 78.38 188 GLY A CA 1
ATOM 1520 C C . GLY A 1 188 ? -15.190 4.738 35.942 1.00 78.38 188 GLY A C 1
ATOM 1521 O O . GLY A 1 188 ? -15.690 5.163 36.973 1.00 78.38 188 GLY A O 1
ATOM 1522 N N . GLU A 1 189 ? -15.731 3.740 35.238 1.00 61.53 189 GLU A N 1
ATOM 1523 C CA . GLU A 1 189 ? -16.945 2.999 35.632 1.00 61.53 189 GLU A CA 1
ATOM 1524 C C . GLU A 1 189 ? -16.678 1.977 36.762 1.00 61.53 189 GLU A C 1
ATOM 1526 O O . GLU A 1 189 ? -17.610 1.431 37.350 1.00 61.53 189 GLU A O 1
ATOM 1531 N N . MET A 1 190 ? -15.406 1.714 37.088 1.00 55.81 190 MET A N 1
ATOM 1532 C CA . MET A 1 190 ? -14.985 0.809 38.167 1.00 55.81 190 MET A CA 1
ATOM 1533 C C . MET A 1 190 ? -14.685 1.508 39.510 1.00 55.81 190 MET A C 1
ATOM 1535 O O . MET A 1 190 ? -14.322 0.813 40.465 1.00 55.81 190 MET A O 1
ATOM 1539 N N . GLN A 1 191 ? -14.787 2.841 39.592 1.00 48.72 191 GLN A N 1
ATOM 1540 C CA . GLN A 1 191 ? -14.601 3.633 40.823 1.00 48.72 191 GLN A CA 1
ATOM 1541 C C . GLN A 1 191 ? -15.935 3.988 41.476 1.00 48.72 191 GLN A C 1
ATOM 1543 O O . GLN A 1 191 ? -15.986 3.923 42.726 1.00 48.72 191 GLN A O 1
#

Foldseek 3Di:
DDDPPPDPPCPPPQDPVNVVVVVVVLVVVVVLLVLLLVLLVVLLVLLVQLVVLVVQLVVLLVVVVVPCPPDDQQDDDDPVSLVVSVVSLVSSLVSLVVSLVSQQVRDRNWFRWDDDPPDIDGDPLNRQLVNLNVVLVVQSPDPRRRSVVVVVSSVSNVVSSVVSSVVSVVSNVVSVVVVVVSVCVVVVVVD

Radius of gyration: 26.85 Å; chains: 1; bounding box: 61×34×92 Å

pLDDT: mean 89.23, std 14.45, range [44.91, 98.69]

Secondary structure (DSSP, 8-state):
---------------HHHHHHHHHHHHHHHHHHHHHHHHHHHHHHHHHHHHHHHHHHHHHHHHHHHTTTSS-S-----HHHHHHHHHHHHHHHHHHHHHHHHHHH--SSSSPPEEETTEEES-HHHHHHHHHHHHHHHHHHSSS--HHHHHHHHHHHHHHHHHHHHHHHHHHHHHHHHHHHHHHHHHHTT-

Sequence (191 aa):
MGNVGEMPGEIEWMTNEQMRGELREVAAELDVLQGQMAEWSELHHFLHESLVAFTVFQARLTPFGEHNGEHNGRYNLDAGERQMLLQDWRLCQSRLDALADFAEGVKCIGRSFRREGRKLYGERWAVEVIALQLLFEDALTENDLNLVSLFELADEFNTVCHRYLALADRKLLTAVDELRRLSTRLLGEMQ